Protein AF-A0A920N7Z2-F1 (afdb_monomer_lite)

Secondary structure (DSSP, 8-state):
-EES-TTS-GGG-EEEEEEE-SSTT-HHHHHHHHHHHHHHTS-SHHHHHHHHHEEEEEES-S-HHHHHHHHHHSSPPPPSS-S--S-B-TTS-BTT-GGGTSSTTHHHH-HHHHHHHHHHHHH--SEEEEE--PPTT----S--SEETTEEEEE-S-HHHHHHHHHHHHHTTPPP--HHHHTT-------------------------

Foldseek 3Di:
DKAAPPVADPPQAAEEEEAEPLFLLFLVQLVVLVVVVVVLPDDDPVSNVCRNHYIYHYHSHLQVQQNVCCVVPVAGDAAPDDPDDGRQHPLNDRLPPCVLCDDPCSCPRRVSNVVVVVCCVVPVHPYYDYGGHDRPPDDDQRAEQADPVDPPRHNPCVVVSVVVQVVQVVVVGHHDYCVVCVPPDPPDPDDPDDDDDDDDDDDDDDDD

Structure (mmCIF, N/CA/C/O backbone):
data_AF-A0A920N7Z2-F1
#
_entry.id   AF-A0A920N7Z2-F1
#
loop_
_atom_site.group_PDB
_atom_site.id
_atom_site.type_symbol
_atom_site.label_atom_id
_atom_site.label_alt_id
_atom_site.label_comp_id
_atom_site.label_asym_id
_atom_site.label_entity_id
_atom_site.label_seq_id
_atom_site.pdbx_PDB_ins_code
_atom_site.Cartn_x
_atom_site.Cartn_y
_atom_site.Cartn_z
_atom_site.occupancy
_atom_site.B_iso_or_equiv
_atom_site.auth_seq_id
_atom_site.auth_comp_id
_atom_site.auth_asym_id
_atom_site.auth_atom_id
_atom_site.pdbx_PDB_model_num
ATOM 1 N N . MET A 1 1 ? 2.481 -7.256 5.161 1.00 92.88 1 MET A N 1
ATOM 2 C CA . MET A 1 1 ? 2.323 -7.434 6.626 1.00 92.88 1 MET A CA 1
ATOM 3 C C . MET A 1 1 ? 0.849 -7.287 6.977 1.00 92.88 1 MET A C 1
ATOM 5 O O . MET A 1 1 ? 0.232 -6.381 6.437 1.00 92.88 1 MET A O 1
ATOM 9 N N . LYS A 1 2 ? 0.302 -8.142 7.853 1.00 96.88 2 LYS A N 1
ATOM 10 C CA . LYS A 1 2 ? -1.073 -8.061 8.384 1.00 96.88 2 LYS A CA 1
ATOM 11 C C . LYS A 1 2 ? -1.012 -7.595 9.843 1.00 96.88 2 LYS A C 1
ATOM 13 O O . LYS A 1 2 ? -0.256 -8.174 10.615 1.00 96.88 2 LYS A O 1
ATOM 18 N N . ILE A 1 3 ? -1.771 -6.564 10.214 1.00 97.88 3 ILE A N 1
ATOM 19 C CA . ILE A 1 3 ? -1.924 -6.095 11.600 1.00 97.88 3 ILE A CA 1
ATOM 20 C C . ILE A 1 3 ? -3.401 -6.152 11.981 1.00 97.88 3 ILE A C 1
ATOM 22 O O . ILE A 1 3 ? -4.235 -5.496 11.360 1.00 97.88 3 ILE A O 1
ATOM 26 N N . THR A 1 4 ? -3.715 -6.912 13.025 1.00 98.00 4 THR A N 1
ATOM 27 C CA . THR A 1 4 ? -5.041 -6.989 13.650 1.00 98.00 4 THR A CA 1
ATOM 28 C C . THR A 1 4 ? -4.909 -7.616 15.044 1.00 98.00 4 THR A C 1
ATOM 30 O O . THR A 1 4 ? -3.823 -8.065 15.409 1.00 98.00 4 THR A O 1
ATOM 33 N N . ASP A 1 5 ? -5.976 -7.632 15.842 1.00 97.12 5 ASP A N 1
ATOM 34 C CA . ASP A 1 5 ? -6.030 -8.445 17.061 1.00 97.12 5 ASP A CA 1
ATOM 35 C C . ASP A 1 5 ? -6.398 -9.891 16.705 1.00 97.12 5 ASP A C 1
ATOM 37 O O . ASP A 1 5 ? -7.529 -10.167 16.302 1.00 97.12 5 ASP A O 1
ATOM 41 N N . GLU A 1 6 ? -5.441 -10.809 16.844 1.00 95.44 6 GLU A N 1
ATOM 42 C CA . GLU A 1 6 ? -5.612 -12.233 16.524 1.00 95.44 6 GLU A CA 1
ATOM 43 C C . GLU A 1 6 ? -6.535 -12.972 17.509 1.00 95.44 6 GLU A C 1
ATOM 45 O O . GLU A 1 6 ? -6.998 -14.069 17.209 1.00 95.44 6 GLU A O 1
ATOM 50 N N . ASN A 1 7 ? -6.848 -12.378 18.668 1.00 96.56 7 ASN A N 1
ATOM 51 C CA . ASN A 1 7 ? -7.754 -12.980 19.655 1.00 96.56 7 ASN A CA 1
ATOM 52 C C . ASN A 1 7 ? -9.234 -12.699 19.362 1.00 96.56 7 ASN A C 1
ATOM 54 O O . ASN A 1 7 ? -10.113 -13.194 20.070 1.00 96.56 7 ASN A O 1
ATOM 58 N N . ILE A 1 8 ? -9.520 -11.877 18.352 1.00 96.00 8 ILE A N 1
ATOM 59 C CA . ILE A 1 8 ? -10.872 -11.489 17.953 1.00 96.00 8 ILE A CA 1
ATOM 60 C C . ILE A 1 8 ? -11.117 -12.003 16.540 1.00 96.00 8 ILE A C 1
ATOM 62 O O . ILE A 1 8 ? -10.282 -11.787 15.664 1.00 96.00 8 ILE A O 1
ATOM 66 N N . SER A 1 9 ? -12.273 -12.646 16.323 1.00 96.19 9 SER A N 1
ATOM 67 C CA . SER A 1 9 ? -12.664 -13.170 15.006 1.00 96.19 9 SER A CA 1
ATOM 68 C C . SER A 1 9 ? -12.579 -12.097 13.917 1.00 96.19 9 SER A C 1
ATOM 70 O O . SER A 1 9 ? -12.935 -10.936 14.136 1.00 96.19 9 SER A O 1
ATOM 72 N N . ASP A 1 10 ? -12.146 -12.518 12.732 1.00 96.25 10 ASP A N 1
ATOM 73 C CA . ASP A 1 10 ? -12.037 -11.673 11.548 1.00 96.25 10 ASP A CA 1
ATOM 74 C C . ASP A 1 10 ? -13.407 -11.434 10.864 1.00 96.25 10 ASP A C 1
ATOM 76 O O . ASP A 1 10 ? -13.529 -10.475 10.110 1.00 96.25 10 ASP A O 1
ATOM 80 N N . ASP A 1 11 ? -14.462 -12.205 11.185 1.00 93.62 11 ASP A N 1
ATOM 81 C CA . ASP A 1 11 ? -15.762 -12.214 10.466 1.00 93.62 11 ASP A CA 1
ATOM 82 C C . ASP A 1 11 ? -16.473 -10.851 10.345 1.00 93.62 11 ASP A C 1
ATOM 84 O O . ASP A 1 11 ? -17.305 -10.660 9.463 1.00 93.62 11 ASP A O 1
ATOM 88 N N . ASN A 1 12 ? -16.193 -9.907 11.249 1.00 92.06 12 ASN A N 1
ATOM 89 C CA . ASN A 1 12 ? -16.814 -8.574 11.266 1.00 92.06 12 ASN A CA 1
ATOM 90 C C . ASN A 1 12 ? -15.786 -7.439 11.177 1.00 92.06 12 ASN A C 1
ATOM 92 O O . ASN A 1 12 ? -16.084 -6.303 11.563 1.00 92.06 12 ASN A O 1
ATOM 96 N N . LYS A 1 13 ? -14.560 -7.740 10.738 1.00 97.56 13 LYS A N 1
ATOM 97 C CA . LYS A 1 13 ? -13.524 -6.726 10.563 1.00 97.56 13 LYS A CA 1
ATOM 98 C C . LYS A 1 13 ? -13.551 -6.188 9.141 1.00 97.56 13 LYS A C 1
ATOM 100 O O . LYS A 1 13 ? -13.645 -6.957 8.192 1.00 97.56 13 LYS A O 1
ATOM 105 N N . SER A 1 14 ? -13.403 -4.873 9.003 1.00 97.06 14 SER A N 1
ATOM 106 C CA . SER A 1 14 ? -13.101 -4.282 7.698 1.00 97.06 14 SER A CA 1
ATOM 107 C C . SER A 1 14 ? -11.636 -4.510 7.341 1.00 97.06 14 SER A C 1
ATOM 109 O O . SER A 1 14 ? -10.779 -4.581 8.224 1.00 97.06 14 SER A O 1
ATOM 111 N N . ILE A 1 15 ? -11.324 -4.579 6.056 1.00 97.25 15 ILE A N 1
ATOM 112 C CA . ILE A 1 15 ? -9.977 -4.834 5.553 1.00 97.25 15 ILE A CA 1
ATOM 113 C C . ILE A 1 15 ? -9.494 -3.603 4.793 1.00 97.25 15 ILE A C 1
ATOM 115 O O . ILE A 1 15 ? -10.157 -3.120 3.878 1.00 97.25 15 ILE A O 1
ATOM 119 N N . VAL A 1 16 ? -8.322 -3.088 5.168 1.00 95.75 16 VAL A N 1
ATOM 120 C CA . VAL A 1 16 ? -7.699 -1.944 4.491 1.00 95.75 16 VAL A CA 1
ATOM 121 C C . VAL A 1 16 ? -6.318 -2.333 3.994 1.00 95.75 16 VAL A C 1
ATOM 123 O O . VAL A 1 16 ? -5.500 -2.830 4.768 1.00 95.75 16 VAL A O 1
ATOM 126 N N . LEU A 1 17 ? -6.049 -2.072 2.716 1.00 95.56 17 LEU A N 1
ATOM 127 C CA . LEU A 1 17 ? -4.746 -2.276 2.092 1.00 95.56 17 LEU A CA 1
ATOM 128 C C . LEU A 1 17 ? -4.006 -0.946 1.923 1.00 95.56 17 LEU A C 1
ATOM 130 O O . LEU A 1 17 ? -4.515 -0.013 1.312 1.00 95.56 17 LEU A O 1
ATOM 134 N N . PHE A 1 18 ? -2.781 -0.884 2.434 1.00 95.06 18 PHE A N 1
ATOM 135 C CA . PHE A 1 18 ? -1.841 0.204 2.204 1.00 95.06 18 PHE A CA 1
ATOM 136 C C . PHE A 1 18 ? -0.661 -0.283 1.372 1.00 95.06 18 PHE A C 1
ATOM 138 O O . PHE A 1 18 ? 0.062 -1.198 1.781 1.00 95.06 18 PHE A O 1
ATOM 145 N N . THR A 1 19 ? -0.424 0.375 0.245 1.00 93.88 19 THR A N 1
ATOM 146 C CA . THR A 1 19 ? 0.747 0.162 -0.610 1.00 93.88 19 THR A CA 1
ATOM 147 C C . THR A 1 19 ? 1.580 1.431 -0.695 1.00 93.88 19 THR A C 1
ATOM 149 O O . THR A 1 19 ? 1.099 2.529 -0.424 1.00 93.88 19 THR A O 1
ATOM 152 N N . SER A 1 20 ? 2.856 1.289 -1.039 1.00 91.88 20 SER A N 1
ATOM 153 C CA . SER A 1 20 ? 3.724 2.425 -1.332 1.00 91.88 20 SER A CA 1
ATOM 154 C C . SER A 1 20 ? 4.867 2.015 -2.247 1.00 91.88 20 SER A C 1
ATOM 156 O O . SER A 1 20 ? 5.221 0.837 -2.357 1.00 91.88 20 SER A O 1
ATOM 158 N N . THR A 1 21 ? 5.510 3.026 -2.836 1.00 88.94 21 THR A N 1
ATOM 159 C CA . THR A 1 21 ? 6.767 2.878 -3.575 1.00 88.94 21 THR A CA 1
ATOM 160 C C . THR A 1 21 ? 6.575 1.976 -4.783 1.00 88.94 21 THR A C 1
ATOM 162 O O . THR A 1 21 ? 7.449 1.201 -5.151 1.00 88.94 21 THR A O 1
ATOM 165 N N . HIS A 1 22 ? 5.430 2.106 -5.446 1.00 88.44 22 HIS A N 1
ATOM 166 C CA . HIS A 1 22 ? 5.312 1.645 -6.819 1.00 88.44 22 HIS A CA 1
ATOM 167 C C . HIS A 1 22 ? 6.305 2.403 -7.702 1.00 88.44 22 HIS A C 1
ATOM 169 O O . HIS A 1 22 ? 7.081 1.824 -8.465 1.00 88.44 22 HIS A O 1
ATOM 175 N N . CYS A 1 23 ? 6.360 3.720 -7.505 1.00 86.56 23 CYS A N 1
ATOM 176 C CA . CYS A 1 23 ? 7.447 4.574 -7.937 1.00 86.56 23 CYS A CA 1
ATOM 177 C C . CYS A 1 23 ? 8.652 4.390 -7.003 1.00 86.56 23 CYS A C 1
ATOM 179 O O . CYS A 1 23 ? 8.720 5.015 -5.948 1.00 86.56 23 CYS A O 1
ATOM 181 N N . GLY A 1 24 ? 9.654 3.604 -7.406 1.00 82.88 24 GLY A N 1
ATOM 182 C CA . GLY A 1 24 ? 10.838 3.332 -6.572 1.00 82.88 24 GLY A CA 1
ATOM 183 C C . GLY A 1 24 ? 11.591 4.564 -6.029 1.00 82.88 24 GLY A C 1
ATOM 184 O O . GLY A 1 24 ? 12.312 4.473 -5.045 1.00 82.88 24 GLY A O 1
ATOM 185 N N . GLY A 1 25 ? 11.425 5.742 -6.641 1.00 80.75 25 GLY A N 1
ATOM 186 C CA . GLY A 1 25 ? 12.065 6.988 -6.192 1.00 80.75 25 GLY A CA 1
ATOM 187 C C . GLY A 1 25 ? 11.353 7.711 -5.045 1.00 80.75 25 GLY A C 1
ATOM 188 O O . GLY A 1 25 ? 11.836 8.753 -4.609 1.00 80.75 25 GLY A O 1
ATOM 189 N N . GLU A 1 26 ? 10.213 7.200 -4.587 1.00 83.19 26 GLU A N 1
ATOM 190 C CA . GLU A 1 26 ? 9.342 7.837 -3.597 1.00 83.19 26 GLU A CA 1
ATOM 191 C C . GLU A 1 26 ? 9.536 7.178 -2.223 1.00 83.19 26 GLU A C 1
ATOM 193 O O . GLU A 1 26 ? 8.659 6.515 -1.669 1.00 83.19 26 GLU A O 1
ATOM 198 N N . GLU A 1 27 ? 10.749 7.332 -1.684 1.00 82.75 27 GLU A N 1
ATOM 199 C CA . GLU A 1 27 ? 11.230 6.635 -0.475 1.00 82.75 27 GLU A CA 1
ATOM 200 C C . GLU A 1 27 ? 10.443 7.012 0.797 1.00 82.75 27 GLU A C 1
ATOM 202 O O . GLU A 1 27 ? 10.352 6.235 1.754 1.00 82.75 27 GLU A O 1
ATOM 207 N N . ILE A 1 28 ? 9.873 8.222 0.821 1.00 85.25 28 ILE A N 1
ATOM 208 C CA . ILE A 1 28 ? 9.123 8.731 1.975 1.00 85.25 28 ILE A CA 1
ATOM 209 C C . ILE A 1 28 ? 7.835 7.931 2.170 1.00 85.25 28 ILE A C 1
ATOM 211 O O . ILE A 1 28 ? 7.485 7.665 3.314 1.00 85.25 28 ILE A O 1
ATOM 215 N N . GLY A 1 29 ? 7.177 7.469 1.100 1.00 86.56 29 GLY A N 1
ATOM 216 C CA . GLY A 1 29 ? 5.960 6.664 1.228 1.00 86.56 29 GLY A CA 1
ATOM 217 C C . GLY A 1 29 ? 6.205 5.377 2.027 1.00 86.56 29 GLY A C 1
ATOM 218 O O . GLY A 1 29 ? 5.479 5.086 2.983 1.00 86.56 29 GLY A O 1
ATOM 219 N N . ALA A 1 30 ? 7.299 4.664 1.726 1.00 90.31 30 ALA A N 1
ATOM 220 C CA . ALA A 1 30 ? 7.682 3.453 2.452 1.00 90.31 30 ALA A CA 1
ATOM 221 C C . ALA A 1 30 ? 7.936 3.757 3.931 1.00 90.31 30 ALA A C 1
ATOM 223 O O . ALA A 1 30 ? 7.462 3.048 4.821 1.00 90.31 30 ALA A O 1
ATOM 224 N N . THR A 1 31 ? 8.648 4.851 4.199 1.00 91.19 31 THR A N 1
ATOM 225 C CA . THR A 1 31 ? 8.955 5.300 5.560 1.00 91.19 31 THR A CA 1
ATOM 226 C C . THR A 1 31 ? 7.679 5.659 6.327 1.00 91.19 31 THR A C 1
ATOM 228 O O . THR A 1 31 ? 7.516 5.238 7.472 1.00 91.19 31 THR A O 1
ATOM 231 N N . SER A 1 32 ? 6.731 6.351 5.693 1.00 89.94 32 SER A N 1
ATOM 232 C CA . SER A 1 32 ? 5.422 6.676 6.267 1.00 89.94 32 SER A CA 1
ATOM 233 C C . SER A 1 32 ? 4.631 5.422 6.641 1.00 89.94 32 SER A C 1
ATOM 235 O O . SER A 1 32 ? 4.085 5.355 7.743 1.00 89.94 32 SER A O 1
ATOM 237 N N . LEU A 1 33 ? 4.626 4.387 5.794 1.00 94.00 33 LEU A N 1
ATOM 238 C CA . LEU A 1 33 ? 3.954 3.122 6.111 1.00 94.00 33 LEU A CA 1
ATOM 239 C C . LEU A 1 33 ? 4.638 2.341 7.241 1.00 94.00 33 LEU A C 1
ATOM 241 O O . LEU A 1 33 ? 3.962 1.701 8.051 1.00 94.00 33 LEU A O 1
ATOM 245 N N . LEU A 1 34 ? 5.962 2.433 7.370 1.00 95.25 34 LEU A N 1
ATOM 246 C CA . LEU A 1 34 ? 6.681 1.890 8.528 1.00 95.25 34 LEU A CA 1
ATOM 247 C C . LEU A 1 34 ? 6.373 2.676 9.817 1.00 95.25 34 LEU A C 1
ATOM 249 O O . LEU A 1 34 ? 6.248 2.083 10.891 1.00 95.25 34 LEU A O 1
ATOM 253 N N . HIS A 1 35 ? 6.181 3.994 9.734 1.00 94.50 35 HIS A N 1
ATOM 254 C CA . HIS A 1 35 ? 5.708 4.791 10.869 1.00 94.50 35 HIS A CA 1
ATOM 255 C C . HIS A 1 35 ? 4.271 4.439 11.267 1.00 94.50 35 HIS A C 1
ATOM 257 O O . HIS A 1 35 ? 4.005 4.264 12.459 1.00 94.50 35 HIS A O 1
ATOM 263 N N . LEU A 1 36 ? 3.371 4.266 10.294 1.00 94.56 36 LEU A N 1
ATOM 264 C CA . LEU A 1 36 ? 2.008 3.788 10.529 1.00 94.56 36 LEU A CA 1
ATOM 265 C C . LEU A 1 36 ? 2.023 2.419 11.216 1.00 94.56 36 LEU A C 1
ATOM 267 O O . LEU A 1 36 ? 1.351 2.231 12.225 1.00 94.56 36 LEU A O 1
ATOM 271 N N . THR A 1 37 ? 2.850 1.496 10.721 1.00 97.19 37 THR A N 1
ATOM 272 C CA . THR A 1 37 ? 3.077 0.176 11.327 1.00 97.19 37 THR A CA 1
ATOM 273 C C . THR A 1 37 ? 3.441 0.302 12.803 1.00 97.19 37 THR A C 1
ATOM 275 O O . THR A 1 37 ? 2.800 -0.300 13.661 1.00 97.19 37 THR A O 1
ATOM 278 N N . LYS A 1 38 ? 4.443 1.132 13.120 1.00 97.06 38 LYS A N 1
ATOM 279 C CA . LYS A 1 38 ? 4.885 1.355 14.500 1.00 97.06 38 LYS A CA 1
ATOM 280 C C . LYS A 1 38 ? 3.767 1.922 15.378 1.00 97.06 38 LYS A C 1
ATOM 282 O O . LYS A 1 38 ? 3.625 1.493 16.519 1.00 97.06 38 LYS A O 1
ATOM 287 N N . TRP A 1 39 ? 2.987 2.873 14.865 1.00 96.81 39 TRP A N 1
ATOM 288 C CA . TRP A 1 39 ? 1.863 3.460 15.595 1.00 96.81 39 TRP A CA 1
ATOM 289 C C . TRP A 1 39 ? 0.753 2.436 15.856 1.00 96.81 39 TRP A C 1
ATOM 291 O O . TRP A 1 39 ? 0.294 2.311 16.988 1.00 96.81 39 TRP A O 1
ATOM 301 N N . LEU A 1 40 ? 0.388 1.641 14.845 1.00 97.31 40 LEU A N 1
ATOM 302 C CA . LEU A 1 40 ? -0.618 0.584 14.958 1.00 97.31 40 LEU A CA 1
ATOM 303 C C . LEU A 1 40 ? -0.220 -0.520 15.940 1.00 97.31 40 LEU A C 1
ATOM 305 O O . LEU A 1 40 ? -1.104 -1.139 16.521 1.00 97.31 40 LEU A O 1
ATOM 309 N N . LEU A 1 41 ? 1.075 -0.766 16.145 1.00 96.31 41 LEU A N 1
ATOM 310 C CA . LEU A 1 41 ? 1.588 -1.705 17.151 1.00 96.31 41 LEU A CA 1
ATOM 311 C C . LEU A 1 41 ? 1.711 -1.091 18.555 1.00 96.31 41 LEU A C 1
ATOM 313 O O . LEU A 1 41 ? 2.012 -1.802 19.510 1.00 96.31 41 LEU A O 1
ATOM 317 N N . GLY A 1 42 ? 1.492 0.217 18.688 1.00 95.81 42 GLY A N 1
ATOM 318 C CA . GLY A 1 42 ? 1.579 0.924 19.956 1.00 95.81 42 GLY A CA 1
ATOM 319 C C . GLY A 1 42 ? 0.417 0.645 20.912 1.00 95.81 42 GLY A C 1
ATOM 320 O O . GLY A 1 42 ? -0.502 -0.146 20.656 1.00 95.81 42 GLY A O 1
ATOM 321 N N . GLU A 1 43 ? 0.459 1.362 22.030 1.00 94.69 43 GLU A N 1
ATOM 322 C CA . GLU A 1 43 ? -0.562 1.350 23.074 1.00 94.69 43 GLU A CA 1
ATOM 323 C C . GLU A 1 43 ? -1.551 2.514 22.908 1.00 94.69 43 GLU A C 1
ATOM 325 O O . GLU A 1 43 ? -1.249 3.534 22.287 1.00 94.69 43 GLU A O 1
ATOM 330 N N . GLY A 1 44 ? -2.744 2.364 23.485 1.00 96.00 44 GLY A N 1
ATOM 331 C CA . GLY A 1 44 ? -3.798 3.379 23.478 1.00 96.00 44 GLY A CA 1
ATOM 332 C C . GLY A 1 44 ? -5.140 2.834 22.998 1.00 96.00 44 GLY A C 1
ATOM 333 O O . GLY A 1 44 ? -5.206 1.937 22.157 1.00 96.00 44 GLY A O 1
ATOM 334 N N . GLU A 1 45 ? -6.231 3.392 23.525 1.00 95.38 45 GLU A N 1
ATOM 335 C CA . GLU A 1 45 ? -7.585 2.913 23.213 1.00 95.38 45 GLU A CA 1
ATOM 336 C C . GLU A 1 45 ? -7.921 3.029 21.721 1.00 95.38 45 GLU A C 1
ATOM 338 O O . GLU A 1 45 ? -8.555 2.136 21.165 1.00 95.38 45 GLU A O 1
ATOM 343 N N . GLY A 1 46 ? -7.444 4.083 21.049 1.00 94.88 46 GLY A N 1
ATOM 344 C CA . GLY A 1 46 ? -7.669 4.287 19.616 1.00 94.88 46 GLY A CA 1
ATOM 345 C C . GLY A 1 46 ? -7.048 3.188 18.750 1.00 94.88 46 GLY A C 1
ATOM 346 O O . GLY A 1 46 ? -7.746 2.563 17.955 1.00 94.88 46 GLY A O 1
ATOM 347 N N . VAL A 1 47 ? -5.754 2.906 18.935 1.00 96.62 47 VAL A N 1
ATOM 348 C CA . VAL A 1 47 ? -5.046 1.862 18.169 1.00 96.62 47 VAL A CA 1
ATOM 349 C C . VAL A 1 47 ? -5.527 0.461 18.533 1.00 96.62 47 VAL A C 1
ATOM 351 O O . VAL A 1 47 ? -5.660 -0.379 17.647 1.00 96.62 47 VAL A O 1
ATOM 354 N N . LYS A 1 48 ? -5.884 0.222 19.804 1.00 97.06 48 LYS A N 1
ATOM 355 C CA . LYS A 1 48 ? -6.527 -1.027 20.223 1.00 97.06 48 LYS A CA 1
ATOM 356 C C . LYS A 1 48 ? -7.838 -1.230 19.464 1.00 97.06 48 LYS A C 1
ATOM 358 O O . LYS A 1 48 ? -7.981 -2.229 18.771 1.00 97.06 48 LYS A O 1
ATOM 363 N N . ARG A 1 49 ? -8.741 -0.247 19.502 1.00 97.12 49 ARG A N 1
ATOM 364 C CA . ARG A 1 49 ? -10.037 -0.310 18.810 1.00 97.12 49 ARG A CA 1
ATOM 365 C C . ARG A 1 49 ? -9.892 -0.521 17.301 1.00 97.12 49 ARG A C 1
ATOM 367 O O . ARG A 1 49 ? -10.729 -1.200 16.713 1.00 97.12 49 ARG A O 1
ATOM 374 N N . ILE A 1 50 ? -8.856 0.048 16.678 1.00 97.19 50 ILE A N 1
ATOM 375 C CA . ILE A 1 50 ? -8.526 -0.217 15.270 1.00 97.19 50 ILE A CA 1
ATOM 376 C C . ILE A 1 50 ? -8.191 -1.697 15.079 1.00 97.19 50 ILE A C 1
ATOM 378 O O . ILE A 1 50 ? -8.833 -2.344 14.261 1.00 97.19 50 ILE A O 1
ATOM 382 N N . ARG A 1 51 ? -7.256 -2.261 15.854 1.00 97.56 51 ARG A N 1
ATOM 383 C CA . ARG A 1 51 ? -6.861 -3.676 15.723 1.00 97.56 51 ARG A CA 1
ATOM 384 C C . ARG A 1 51 ? -8.014 -4.651 15.987 1.00 97.56 51 ARG A C 1
ATOM 386 O O . ARG A 1 51 ? -8.073 -5.694 15.347 1.00 97.56 51 ARG A O 1
ATOM 393 N N . GLU A 1 52 ? -8.943 -4.305 16.878 1.00 97.44 52 GLU A N 1
ATOM 394 C CA . GLU A 1 52 ? -10.129 -5.125 17.170 1.00 97.44 52 GLU A CA 1
ATOM 395 C C . GLU A 1 52 ? -11.158 -5.139 16.021 1.00 97.44 52 GLU A C 1
ATOM 397 O O . GLU A 1 52 ? -11.974 -6.055 15.946 1.00 97.44 52 GLU A O 1
ATOM 402 N N . ARG A 1 53 ? -11.156 -4.127 15.139 1.00 97.94 53 ARG A N 1
ATOM 403 C CA . ARG A 1 53 ? -12.207 -3.908 14.121 1.00 97.94 53 ARG A CA 1
ATOM 404 C C . ARG A 1 53 ? -11.714 -3.899 12.680 1.00 97.94 53 ARG A C 1
ATOM 406 O O . ARG A 1 53 ? -12.534 -3.920 11.769 1.00 97.94 53 ARG A O 1
ATOM 413 N N . ILE A 1 54 ? -10.409 -3.792 12.472 1.00 97.94 54 ILE A N 1
ATOM 414 C CA . ILE A 1 54 ? -9.808 -3.602 11.158 1.00 97.94 54 ILE A CA 1
ATOM 415 C C . ILE A 1 54 ? -8.636 -4.569 11.007 1.00 97.94 54 ILE A C 1
ATOM 417 O O . ILE A 1 54 ? -7.807 -4.726 11.910 1.00 97.94 54 ILE A O 1
ATOM 421 N N . ILE A 1 55 ? -8.561 -5.205 9.843 1.00 98.38 55 ILE A N 1
ATOM 422 C CA . ILE A 1 55 ? -7.372 -5.891 9.359 1.00 98.38 55 ILE A CA 1
ATOM 423 C C . ILE A 1 55 ? -6.612 -4.904 8.481 1.00 98.38 55 ILE A C 1
ATOM 425 O O . ILE A 1 55 ? -7.075 -4.519 7.409 1.00 98.38 55 ILE A O 1
ATOM 429 N N . VAL A 1 56 ? -5.441 -4.475 8.945 1.00 98.12 56 VAL A N 1
ATOM 430 C CA . VAL A 1 56 ? -4.593 -3.535 8.211 1.00 98.12 56 VAL A CA 1
ATOM 431 C C . VAL A 1 56 ? -3.505 -4.317 7.483 1.00 98.12 56 VAL A C 1
ATOM 433 O O . VAL A 1 56 ? -2.611 -4.893 8.107 1.00 98.12 56 VAL A O 1
ATOM 436 N N . LEU A 1 57 ? -3.581 -4.342 6.158 1.00 98.44 57 LEU A N 1
ATOM 437 C CA . LEU A 1 57 ? -2.576 -4.920 5.276 1.00 98.44 57 LEU A CA 1
ATOM 438 C C . LEU A 1 57 ? -1.623 -3.812 4.828 1.00 98.44 57 LEU A C 1
ATOM 440 O O . LEU A 1 57 ? -2.057 -2.765 4.364 1.00 98.44 57 LEU A O 1
ATOM 444 N N . ILE A 1 58 ? -0.319 -4.026 4.980 1.00 97.81 58 ILE A N 1
ATOM 445 C CA . ILE A 1 58 ? 0.712 -3.037 4.644 1.00 97.81 58 ILE A CA 1
ATOM 446 C C . ILE A 1 58 ? 1.783 -3.682 3.762 1.00 97.81 58 ILE A C 1
ATOM 448 O O . ILE A 1 58 ? 2.430 -4.657 4.166 1.00 97.81 58 ILE A O 1
ATOM 452 N N . MET A 1 59 ? 1.997 -3.099 2.583 1.00 96.94 59 MET A N 1
ATOM 453 C CA . MET A 1 59 ? 3.070 -3.410 1.637 1.00 96.94 59 MET A CA 1
ATOM 454 C C . MET A 1 59 ? 3.924 -2.143 1.428 1.00 96.94 59 MET A C 1
ATOM 456 O O . MET A 1 59 ? 3.637 -1.341 0.541 1.00 96.94 59 MET A O 1
ATOM 460 N N . PRO A 1 60 ? 4.954 -1.911 2.268 1.00 94.31 60 PRO A N 1
ATOM 461 C CA . PRO A 1 60 ? 5.648 -0.622 2.322 1.00 94.31 60 PRO A CA 1
ATOM 462 C C . PRO A 1 60 ? 6.523 -0.339 1.098 1.00 94.31 60 PRO A C 1
ATOM 464 O O . PRO A 1 60 ? 6.757 0.820 0.777 1.00 94.31 60 PRO A O 1
ATOM 467 N N . CYS A 1 61 ? 7.013 -1.375 0.421 1.00 93.38 61 CYS A N 1
ATOM 468 C CA . CYS A 1 61 ? 7.743 -1.230 -0.826 1.00 93.38 61 CYS A CA 1
ATOM 469 C C . CYS A 1 61 ? 7.331 -2.335 -1.789 1.00 93.38 61 CYS A C 1
ATOM 471 O O . CYS A 1 61 ? 7.702 -3.493 -1.597 1.00 93.38 61 CYS A O 1
ATOM 473 N N . VAL A 1 62 ? 6.545 -1.969 -2.800 1.00 93.88 62 VAL A N 1
ATOM 474 C CA . VAL A 1 62 ? 6.063 -2.918 -3.812 1.00 93.88 62 VAL A CA 1
ATOM 475 C C . VAL A 1 62 ? 6.971 -3.000 -5.039 1.00 93.88 62 VAL A C 1
ATOM 477 O O . VAL A 1 62 ? 6.907 -3.986 -5.755 1.00 93.88 62 VAL A O 1
ATOM 480 N N . ASN A 1 63 ? 7.855 -2.018 -5.257 1.00 93.19 63 ASN A N 1
ATOM 481 C CA . ASN A 1 63 ? 8.872 -2.036 -6.314 1.00 93.19 63 ASN A CA 1
ATOM 482 C C . ASN A 1 63 ? 10.295 -1.946 -5.720 1.00 93.19 63 ASN A C 1
ATOM 484 O O . ASN A 1 63 ? 10.944 -0.894 -5.814 1.00 93.19 63 ASN A O 1
ATOM 488 N N . PRO A 1 64 ? 10.786 -3.016 -5.065 1.00 92.25 64 PRO A N 1
ATOM 489 C CA . PRO A 1 64 ? 12.088 -3.005 -4.401 1.00 92.25 64 PRO A CA 1
ATOM 490 C C . PRO A 1 64 ? 13.250 -2.800 -5.381 1.00 92.25 64 PRO A C 1
ATOM 492 O O . PRO A 1 64 ? 14.189 -2.069 -5.064 1.00 92.25 64 PRO A O 1
ATOM 495 N N . ASP A 1 65 ? 13.168 -3.353 -6.593 1.00 91.31 65 ASP A N 1
ATOM 496 C CA . ASP A 1 65 ? 14.209 -3.189 -7.611 1.00 91.31 65 ASP A CA 1
ATOM 497 C C . ASP A 1 65 ? 14.267 -1.752 -8.132 1.00 91.31 65 ASP A C 1
ATOM 499 O O . ASP A 1 65 ? 15.348 -1.170 -8.269 1.00 91.31 65 ASP A O 1
ATOM 503 N N . GLY A 1 66 ? 13.107 -1.145 -8.399 1.00 89.12 66 GLY A N 1
ATOM 504 C CA . GLY A 1 66 ? 13.015 0.261 -8.775 1.00 89.12 66 GLY A CA 1
ATOM 505 C C . GLY A 1 66 ? 13.527 1.187 -7.669 1.00 89.12 66 GLY A C 1
ATOM 506 O O . GLY A 1 66 ? 14.141 2.218 -7.969 1.00 89.12 66 GLY A O 1
ATOM 507 N N . TRP A 1 67 ? 13.307 0.825 -6.401 1.00 89.12 67 TRP A N 1
ATOM 508 C CA . TRP A 1 67 ? 13.855 1.545 -5.252 1.00 89.12 67 TRP A CA 1
ATOM 509 C C . TRP A 1 67 ? 15.380 1.451 -5.197 1.00 89.12 67 TRP A C 1
ATOM 511 O O . TRP A 1 67 ? 16.067 2.478 -5.159 1.00 89.12 67 TRP A O 1
ATOM 521 N N . ASP A 1 68 ? 15.930 0.243 -5.278 1.00 90.25 68 ASP A N 1
ATOM 522 C CA . ASP A 1 68 ? 17.374 0.026 -5.249 1.00 90.25 68 ASP A CA 1
ATOM 523 C C . ASP A 1 68 ? 18.089 0.714 -6.429 1.00 90.25 68 ASP A C 1
ATOM 525 O O . ASP A 1 68 ? 19.112 1.384 -6.246 1.00 90.25 68 ASP A O 1
ATOM 529 N N . ALA A 1 69 ? 17.513 0.664 -7.635 1.00 87.12 69 ALA A N 1
ATOM 530 C CA . ALA A 1 69 ? 18.041 1.367 -8.805 1.00 87.12 69 ALA A CA 1
ATOM 531 C C . ALA A 1 69 ? 18.128 2.885 -8.587 1.00 87.12 69 ALA A C 1
ATOM 533 O O . ALA A 1 69 ? 19.156 3.505 -8.897 1.00 87.12 69 ALA A O 1
ATOM 534 N N . ARG A 1 70 ? 17.082 3.484 -8.001 1.00 84.50 70 ARG A N 1
ATOM 535 C CA . ARG A 1 70 ? 17.045 4.912 -7.660 1.00 84.50 70 ARG A CA 1
ATOM 536 C C . ARG A 1 70 ? 18.076 5.272 -6.604 1.00 84.50 70 ARG A C 1
ATOM 538 O O . ARG A 1 70 ? 18.762 6.280 -6.763 1.00 84.50 70 ARG A O 1
ATOM 545 N N . ARG A 1 71 ? 18.243 4.435 -5.582 1.00 83.81 71 ARG A N 1
ATOM 546 C CA . ARG A 1 71 ? 19.239 4.638 -4.526 1.00 83.81 71 ARG A CA 1
ATOM 547 C C . ARG A 1 71 ? 20.674 4.550 -5.056 1.00 83.81 71 ARG A C 1
ATOM 549 O O . ARG A 1 71 ? 21.511 5.357 -4.660 1.00 83.81 71 ARG A O 1
ATOM 556 N N . ARG A 1 72 ? 20.966 3.600 -5.953 1.00 86.50 72 ARG A N 1
ATOM 557 C CA . ARG A 1 72 ? 22.316 3.398 -6.515 1.00 86.50 72 ARG A CA 1
ATOM 558 C C . ARG A 1 72 ? 22.696 4.417 -7.584 1.00 86.50 72 ARG A C 1
ATOM 560 O O . ARG A 1 72 ? 23.845 4.842 -7.629 1.00 86.50 72 ARG A O 1
ATOM 567 N N . SER A 1 73 ? 21.763 4.773 -8.466 1.00 83.69 73 SER A N 1
ATOM 568 C CA . SER A 1 73 ? 22.067 5.544 -9.684 1.00 83.69 73 SER A CA 1
ATOM 569 C C . SER A 1 73 ? 21.427 6.934 -9.737 1.00 83.69 73 SER A C 1
ATOM 571 O O . SER A 1 73 ? 21.729 7.719 -10.636 1.00 83.69 73 SER A O 1
ATOM 573 N N . GLY A 1 74 ? 20.497 7.241 -8.827 1.00 79.94 74 GLY A N 1
ATOM 574 C CA . GLY A 1 74 ? 19.632 8.423 -8.899 1.00 79.94 74 GLY A CA 1
ATOM 575 C C . GLY A 1 74 ? 18.558 8.347 -9.994 1.00 79.94 74 GLY A C 1
ATOM 576 O O . GLY A 1 74 ? 17.694 9.223 -10.085 1.00 79.94 74 GLY A O 1
ATOM 577 N N . ARG A 1 75 ? 18.570 7.302 -10.828 1.00 77.50 75 ARG A N 1
ATOM 578 C CA . ARG A 1 75 ? 17.711 7.149 -12.007 1.00 77.50 75 ARG A CA 1
ATOM 579 C C . ARG A 1 75 ? 16.813 5.916 -11.870 1.00 77.50 75 ARG A C 1
ATOM 581 O O . ARG A 1 75 ? 17.196 4.962 -11.197 1.00 77.50 75 ARG A O 1
ATOM 588 N N . PRO A 1 76 ? 15.600 5.938 -12.448 1.00 77.19 76 PRO A N 1
ATOM 589 C CA . PRO A 1 76 ? 14.795 4.730 -12.547 1.00 77.19 76 PRO A CA 1
ATOM 590 C C . PRO A 1 76 ? 15.370 3.826 -13.647 1.00 77.19 76 PRO A C 1
ATOM 592 O O . PRO A 1 76 ? 16.181 4.278 -14.462 1.00 77.19 76 PRO A O 1
ATOM 595 N N . TYR A 1 77 ? 14.902 2.580 -13.721 1.00 80.31 77 TYR A N 1
ATOM 596 C CA . TYR A 1 77 ? 15.102 1.771 -14.923 1.00 80.31 77 TYR A CA 1
ATOM 597 C C . TYR A 1 77 ? 14.515 2.472 -16.156 1.00 80.31 77 TYR A C 1
ATOM 599 O O . TYR A 1 77 ? 13.561 3.253 -16.063 1.00 80.31 77 TYR A O 1
ATOM 607 N N . HIS A 1 78 ? 15.116 2.220 -17.318 1.00 76.62 78 HIS A N 1
ATOM 608 C CA . HIS A 1 78 ? 14.619 2.748 -18.582 1.00 76.62 78 HIS A CA 1
ATOM 609 C C . HIS A 1 78 ? 13.342 2.016 -18.989 1.00 76.62 78 HIS A C 1
ATOM 611 O O . HIS A 1 78 ? 13.308 0.789 -18.990 1.00 76.62 78 HIS A O 1
ATOM 617 N N . SER A 1 79 ? 12.307 2.769 -19.371 1.00 75.31 79 SER A N 1
ATOM 618 C CA . SER A 1 79 ? 11.111 2.160 -19.945 1.00 75.31 79 SER A CA 1
ATOM 619 C C . SER A 1 79 ? 11.454 1.509 -21.283 1.00 75.31 79 SER A C 1
ATOM 621 O O . SER A 1 79 ? 12.046 2.144 -22.156 1.00 75.31 79 SER A O 1
ATOM 623 N N . VAL A 1 80 ? 11.050 0.253 -21.456 1.00 67.19 80 VAL A N 1
ATOM 624 C CA . VAL A 1 80 ? 11.210 -0.481 -22.722 1.00 67.19 80 VAL A CA 1
ATOM 625 C C . VAL A 1 80 ? 10.011 -0.304 -23.657 1.00 67.19 80 VAL A C 1
ATOM 627 O O . VAL A 1 80 ? 10.107 -0.598 -24.846 1.00 67.19 80 VAL A O 1
ATOM 630 N N . ARG A 1 81 ? 8.861 0.155 -23.139 1.00 65.25 81 ARG A N 1
ATOM 631 C CA . ARG A 1 81 ? 7.570 0.148 -23.855 1.00 65.25 81 ARG A CA 1
ATOM 632 C C . ARG A 1 81 ? 6.728 1.428 -23.667 1.00 65.25 81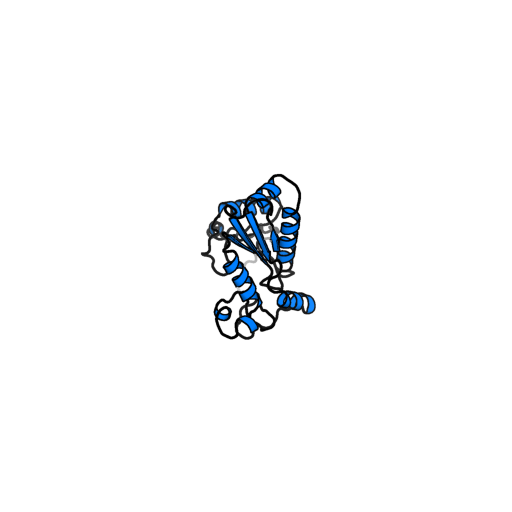 ARG A C 1
ATOM 634 O O . ARG A 1 81 ? 5.559 1.433 -24.049 1.00 65.25 81 ARG A O 1
ATOM 641 N N . GLY A 1 82 ? 7.279 2.518 -23.116 1.00 57.53 82 GLY A N 1
ATOM 642 C CA . GLY A 1 82 ? 6.544 3.772 -22.892 1.00 57.53 82 GLY A CA 1
ATOM 643 C C . GLY A 1 82 ? 7.414 5.029 -22.746 1.00 57.53 82 GLY A C 1
ATOM 644 O O . GLY A 1 82 ? 8.619 4.956 -22.538 1.00 57.53 82 GLY A O 1
ATOM 645 N N . LYS A 1 83 ? 6.781 6.206 -22.878 1.00 53.97 83 LYS A N 1
ATOM 646 C CA . LYS A 1 83 ? 7.389 7.534 -22.626 1.00 53.97 83 LYS A CA 1
ATOM 647 C C . LYS A 1 83 ? 7.011 8.126 -21.266 1.00 53.97 83 LYS A C 1
ATOM 649 O O . LYS A 1 83 ? 7.459 9.221 -20.935 1.00 53.97 83 LYS A O 1
ATOM 654 N N . THR A 1 84 ? 6.133 7.461 -20.517 1.00 53.94 84 THR A N 1
ATOM 655 C CA . THR A 1 84 ? 5.780 7.912 -19.173 1.00 53.94 84 THR A CA 1
ATOM 656 C C . THR A 1 84 ? 6.988 7.721 -18.258 1.00 53.94 84 THR A C 1
ATOM 658 O O . THR A 1 84 ? 7.911 6.966 -18.557 1.00 53.94 84 THR A O 1
ATOM 661 N N . ASN A 1 85 ? 7.040 8.468 -17.166 1.00 59.62 85 ASN A N 1
ATOM 662 C CA . ASN A 1 85 ? 8.141 8.417 -16.220 1.00 59.62 85 ASN A CA 1
ATOM 663 C C . ASN A 1 85 ? 7.535 8.169 -14.859 1.00 59.62 85 ASN A C 1
ATOM 665 O O . ASN A 1 85 ? 7.165 9.148 -14.230 1.00 59.62 85 ASN A O 1
ATOM 669 N N . THR A 1 86 ? 7.446 6.903 -14.446 1.00 67.31 86 THR A N 1
ATOM 670 C CA . THR A 1 86 ? 7.533 6.433 -13.054 1.00 67.31 86 THR A CA 1
ATOM 671 C C . THR A 1 86 ? 7.080 4.968 -12.957 1.00 67.31 86 THR A C 1
ATOM 673 O O . THR A 1 86 ? 6.475 4.436 -13.881 1.00 67.31 86 THR A O 1
ATOM 676 N N . ALA A 1 87 ? 7.438 4.310 -11.850 1.00 79.25 87 ALA A N 1
ATOM 677 C CA . ALA A 1 87 ? 7.069 2.933 -11.493 1.00 79.25 87 ALA A CA 1
ATOM 678 C C . ALA A 1 87 ? 7.630 1.779 -12.352 1.00 79.25 87 ALA A C 1
ATOM 680 O O . ALA A 1 87 ? 7.026 0.715 -12.442 1.00 79.25 87 ALA A O 1
ATOM 681 N N . TRP A 1 88 ? 8.822 1.962 -12.931 1.00 86.75 88 TRP A N 1
ATOM 682 C CA . TRP A 1 88 ? 9.518 0.919 -13.696 1.00 86.75 88 TRP A CA 1
ATOM 683 C C . TRP A 1 88 ? 10.165 -0.137 -12.789 1.00 86.75 88 TRP A C 1
ATOM 685 O O . TRP A 1 88 ? 10.953 0.230 -11.910 1.00 86.75 88 TRP A O 1
ATOM 695 N N . ASN A 1 89 ? 9.871 -1.419 -13.016 1.00 87.88 89 ASN A N 1
ATOM 696 C CA . ASN A 1 89 ? 10.651 -2.534 -12.464 1.00 87.88 89 ASN A CA 1
ATOM 697 C C . ASN A 1 89 ? 11.907 -2.812 -13.318 1.00 87.88 89 ASN A C 1
ATOM 699 O O . ASN A 1 89 ? 12.220 -2.057 -14.248 1.00 87.88 89 ASN A O 1
ATOM 703 N N . VAL A 1 90 ? 12.635 -3.893 -13.018 1.00 88.81 90 VAL A N 1
ATOM 704 C CA . VAL A 1 90 ? 13.880 -4.262 -13.719 1.00 88.81 90 VAL A CA 1
ATOM 705 C C . VAL A 1 90 ? 13.695 -4.493 -15.226 1.00 88.81 90 VAL A C 1
ATOM 707 O O . VAL A 1 90 ? 14.615 -4.243 -16.006 1.00 88.81 90 VAL A O 1
ATOM 710 N N . PHE A 1 91 ? 12.495 -4.884 -15.659 1.00 87.19 91 PHE A N 1
ATOM 711 C CA . PHE A 1 91 ? 12.155 -5.090 -17.068 1.00 87.19 91 PHE A CA 1
ATOM 712 C C . PHE A 1 91 ? 11.747 -3.803 -17.789 1.00 87.19 91 PHE A C 1
ATOM 714 O O . PHE A 1 91 ? 11.433 -3.843 -18.975 1.00 87.19 91 PHE A O 1
ATOM 721 N N . GLY A 1 92 ? 11.738 -2.652 -17.107 1.00 84.31 92 GLY A N 1
ATOM 722 C CA . GLY A 1 92 ? 11.285 -1.391 -17.693 1.00 84.31 92 GLY A CA 1
ATOM 723 C C . GLY A 1 92 ? 9.770 -1.342 -17.911 1.00 84.31 92 GLY A C 1
ATOM 724 O O . GLY A 1 92 ? 9.301 -0.612 -18.791 1.00 84.31 92 GLY A O 1
ATOM 725 N N . ILE A 1 93 ? 9.015 -2.124 -17.132 1.00 83.75 93 ILE A N 1
ATOM 726 C CA . ILE A 1 93 ? 7.552 -2.213 -17.153 1.00 83.75 93 ILE A CA 1
ATOM 727 C C . ILE A 1 93 ? 6.961 -1.425 -15.988 1.00 83.75 93 ILE A C 1
ATOM 729 O O . ILE A 1 93 ? 7.519 -1.412 -14.894 1.00 83.75 93 ILE A O 1
ATOM 733 N N . ASN A 1 94 ? 5.858 -0.719 -16.253 1.00 84.62 94 ASN A N 1
ATOM 734 C CA . ASN A 1 94 ? 5.127 -0.003 -15.220 1.00 84.62 94 ASN A CA 1
ATOM 735 C C . ASN A 1 94 ? 4.286 -1.029 -14.476 1.00 84.62 94 ASN A C 1
ATOM 737 O O . ASN A 1 94 ? 3.380 -1.613 -15.072 1.00 84.62 94 ASN A O 1
ATOM 741 N N . ILE A 1 95 ? 4.569 -1.221 -13.194 1.00 86.88 95 ILE A N 1
ATOM 742 C CA . ILE A 1 95 ? 3.900 -2.254 -12.406 1.00 86.88 95 ILE A CA 1
ATOM 743 C C . ILE A 1 95 ? 2.393 -1.985 -12.212 1.00 86.88 95 ILE A C 1
ATOM 745 O O . ILE A 1 95 ? 1.642 -2.926 -11.969 1.00 86.88 95 ILE A O 1
ATOM 749 N N . TYR A 1 96 ? 1.930 -0.739 -12.410 1.00 79.50 96 TYR A N 1
ATOM 750 C CA . TYR A 1 96 ? 0.505 -0.367 -12.422 1.00 79.50 96 TYR A CA 1
ATOM 751 C C . TYR A 1 96 ? -0.246 -0.789 -13.680 1.00 79.50 96 TYR A C 1
ATOM 753 O O . TYR A 1 96 ? -1.476 -0.806 -13.696 1.00 79.50 96 TYR A O 1
ATOM 761 N N . ASP A 1 97 ? 0.470 -1.002 -14.779 1.00 79.19 97 ASP A N 1
ATOM 762 C CA . ASP A 1 97 ? -0.168 -1.101 -16.079 1.00 79.19 97 ASP A CA 1
ATOM 763 C C . ASP A 1 97 ? -0.772 -2.497 -16.244 1.00 79.19 97 ASP A C 1
ATOM 765 O O . ASP A 1 97 ? -0.079 -3.486 -16.497 1.00 79.19 97 ASP A O 1
ATOM 769 N N . SER A 1 98 ? -2.097 -2.550 -16.087 1.00 76.44 98 SER A N 1
ATOM 770 C CA . SER A 1 98 ? -2.891 -3.777 -16.092 1.00 76.44 98 SER A CA 1
ATOM 771 C C . SER A 1 98 ? -2.757 -4.584 -17.380 1.00 76.44 98 SER A C 1
ATOM 773 O O . SER A 1 98 ? -2.995 -5.791 -17.377 1.00 76.44 98 SER A O 1
ATOM 775 N N . LYS A 1 99 ? -2.277 -3.979 -18.477 1.00 76.69 99 LYS A N 1
ATOM 776 C CA . LYS A 1 99 ? -1.956 -4.721 -19.705 1.00 76.69 99 LYS A CA 1
ATOM 777 C C . LYS A 1 99 ? -0.831 -5.744 -19.512 1.00 76.69 99 LYS A C 1
ATOM 779 O O . LYS A 1 99 ? -0.698 -6.647 -20.331 1.00 76.69 99 LYS A O 1
ATOM 784 N N . PHE A 1 100 ? -0.022 -5.593 -18.463 1.00 75.56 100 PHE A N 1
ATOM 785 C CA . PHE A 1 100 ? 1.038 -6.526 -18.083 1.00 75.56 100 PHE A CA 1
ATOM 786 C C . PHE A 1 100 ? 0.646 -7.422 -16.906 1.00 75.56 100 PHE A C 1
ATOM 788 O O . PHE A 1 100 ? 1.486 -8.156 -16.397 1.00 75.56 100 PHE A O 1
ATOM 795 N N . TRP A 1 101 ? -0.602 -7.350 -16.441 1.00 77.00 101 TRP A N 1
ATOM 796 C CA . TRP A 1 101 ? -1.102 -8.220 -15.372 1.00 77.00 101 TRP A CA 1
ATOM 797 C C . TRP A 1 101 ? -1.663 -9.525 -15.936 1.00 77.00 101 TRP A C 1
ATOM 799 O O . TRP A 1 101 ? -1.759 -10.523 -15.232 1.00 77.00 101 TRP A O 1
ATOM 809 N N . PHE A 1 102 ? -2.002 -9.542 -17.226 1.00 76.38 102 PHE A N 1
ATOM 810 C CA . PHE A 1 102 ? -2.630 -10.682 -17.876 1.00 76.38 102 PHE A CA 1
ATOM 811 C C . PHE A 1 102 ? -1.752 -11.189 -19.023 1.00 76.38 102 PHE A C 1
ATOM 813 O O . PHE A 1 102 ? -1.375 -10.433 -19.916 1.00 76.38 102 PHE A O 1
ATOM 820 N N . GLY A 1 103 ? -1.429 -12.483 -19.010 1.00 79.12 103 GLY A N 1
ATOM 821 C CA . GLY A 1 103 ? -0.660 -13.141 -20.069 1.00 79.12 103 GLY A CA 1
ATOM 822 C C . GLY A 1 103 ? 0.401 -14.105 -19.543 1.00 79.12 103 GLY A C 1
ATOM 823 O O . GLY A 1 103 ? 0.749 -14.089 -18.367 1.00 79.12 103 GLY A O 1
ATOM 824 N N . ALA A 1 104 ? 0.937 -14.942 -20.436 1.00 78.50 104 ALA A N 1
ATOM 825 C CA . ALA A 1 104 ? 1.883 -16.003 -20.074 1.00 78.50 104 ALA A CA 1
ATOM 826 C C . ALA A 1 104 ? 3.188 -15.484 -19.442 1.00 78.50 104 ALA A C 1
ATOM 828 O O . ALA A 1 104 ? 3.784 -16.180 -18.630 1.00 78.50 104 ALA A O 1
ATOM 829 N N . ALA A 1 105 ? 3.608 -14.265 -19.795 1.00 82.12 105 ALA A N 1
ATOM 830 C CA . ALA A 1 105 ? 4.825 -13.642 -19.280 1.00 82.12 105 ALA A CA 1
ATOM 831 C C . ALA A 1 105 ? 4.591 -12.754 -18.043 1.00 82.12 105 ALA A C 1
ATOM 833 O O . ALA A 1 105 ? 5.556 -12.266 -17.470 1.00 82.12 105 ALA A O 1
ATOM 834 N N . ALA A 1 106 ? 3.341 -12.533 -17.609 1.00 82.00 106 ALA A N 1
ATOM 835 C CA . ALA A 1 106 ? 3.033 -11.573 -16.540 1.00 82.00 106 ALA A CA 1
ATOM 836 C C . ALA A 1 106 ? 3.762 -11.904 -15.226 1.00 82.00 106 ALA A C 1
ATOM 838 O O . ALA A 1 106 ? 4.300 -11.014 -14.576 1.00 82.00 106 ALA A O 1
ATOM 839 N N . ALA A 1 107 ? 3.842 -13.191 -14.877 1.00 83.00 107 ALA A N 1
ATOM 840 C CA . ALA A 1 107 ? 4.526 -13.649 -13.668 1.00 83.00 107 ALA A CA 1
ATOM 841 C C . ALA A 1 107 ? 6.051 -13.497 -13.716 1.00 83.00 107 ALA A C 1
ATOM 843 O O . ALA A 1 107 ? 6.687 -13.456 -12.668 1.00 83.00 107 ALA A O 1
ATOM 844 N N . GLU A 1 108 ? 6.631 -13.414 -14.911 1.00 87.19 108 GLU A N 1
ATOM 845 C CA . GLU A 1 108 ? 8.069 -13.224 -15.101 1.00 87.19 108 GLU A CA 1
ATOM 846 C C . GLU A 1 108 ? 8.419 -11.737 -15.227 1.00 87.19 108 GLU A C 1
ATOM 848 O O . GLU A 1 108 ? 9.351 -11.267 -14.584 1.00 87.19 108 GLU A O 1
ATOM 853 N N . GLU A 1 109 ? 7.654 -10.991 -16.026 1.00 87.69 109 GLU A N 1
ATOM 854 C CA . GLU A 1 109 ? 7.942 -9.601 -16.387 1.00 87.69 109 GLU A CA 1
ATOM 855 C C . GLU A 1 109 ? 7.367 -8.570 -15.397 1.00 87.69 109 GLU A C 1
ATOM 857 O O . GLU A 1 109 ? 7.872 -7.449 -15.322 1.00 87.69 109 GLU A O 1
ATOM 862 N N . ASN A 1 110 ? 6.307 -8.911 -14.657 1.00 89.12 110 ASN A N 1
ATOM 863 C CA . ASN A 1 110 ? 5.669 -8.038 -13.664 1.00 89.12 110 ASN A CA 1
ATOM 864 C C . ASN A 1 110 ? 5.259 -8.797 -12.381 1.00 89.12 110 ASN A C 1
ATOM 866 O O . ASN A 1 110 ? 4.089 -8.752 -11.971 1.00 89.12 110 ASN A O 1
ATOM 870 N N . PRO A 1 111 ? 6.202 -9.508 -11.731 1.00 91.00 111 PRO A N 1
ATOM 871 C CA . PRO A 1 111 ? 5.923 -10.243 -10.501 1.00 91.00 111 PRO A CA 1
ATOM 872 C C . PRO A 1 111 ? 5.434 -9.325 -9.371 1.00 91.00 111 PRO A C 1
ATOM 874 O O . PRO A 1 111 ? 4.637 -9.755 -8.540 1.00 91.00 111 PRO A O 1
ATOM 877 N N . GLU A 1 112 ? 5.854 -8.058 -9.349 1.00 91.81 112 GLU A N 1
ATOM 878 C CA . GLU A 1 112 ? 5.422 -7.075 -8.354 1.00 91.81 112 GLU A CA 1
ATOM 879 C C . GLU A 1 112 ? 3.933 -6.741 -8.480 1.00 91.81 112 GLU A C 1
ATOM 881 O O . GLU A 1 112 ? 3.199 -6.787 -7.490 1.00 91.81 112 GLU A O 1
ATOM 886 N N . GLY A 1 113 ? 3.472 -6.448 -9.703 1.00 89.06 113 GLY A N 1
ATOM 887 C CA . GLY A 1 113 ? 2.059 -6.179 -9.970 1.00 89.06 113 GLY A CA 1
ATOM 888 C C . GLY A 1 113 ? 1.175 -7.377 -9.621 1.00 89.06 113 GLY A C 1
ATOM 889 O O . GLY A 1 113 ? 0.127 -7.209 -8.997 1.00 89.06 113 GLY A O 1
ATOM 890 N N . LEU A 1 114 ? 1.629 -8.597 -9.933 1.00 91.00 114 LEU A N 1
ATOM 891 C CA . LEU A 1 114 ? 0.906 -9.813 -9.555 1.00 91.00 114 LEU A CA 1
ATOM 892 C C . LEU A 1 114 ? 0.914 -10.082 -8.051 1.00 91.00 114 LEU A C 1
ATOM 894 O O . LEU A 1 114 ? -0.070 -10.598 -7.535 1.00 91.00 114 LEU A O 1
ATOM 898 N N . ALA A 1 115 ? 1.979 -9.729 -7.330 1.00 92.31 115 ALA A N 1
ATOM 899 C CA . ALA A 1 115 ? 2.002 -9.865 -5.877 1.00 92.31 115 ALA A CA 1
ATOM 900 C C . ALA A 1 115 ? 0.966 -8.946 -5.210 1.00 92.31 115 ALA A C 1
ATOM 902 O O . ALA A 1 115 ? 0.276 -9.367 -4.283 1.00 92.31 115 ALA A O 1
ATOM 903 N N . ILE A 1 116 ? 0.818 -7.710 -5.701 1.00 91.88 116 ILE A N 1
ATOM 904 C CA . ILE A 1 116 ? -0.229 -6.788 -5.234 1.00 91.88 116 ILE A CA 1
ATOM 905 C C . ILE A 1 116 ? -1.616 -7.348 -5.561 1.00 91.88 116 ILE A C 1
ATOM 907 O O . ILE A 1 116 ? -2.482 -7.379 -4.685 1.00 91.88 116 ILE A O 1
ATOM 911 N N . LEU A 1 117 ? -1.818 -7.824 -6.797 1.00 89.50 117 LEU A N 1
ATOM 912 C CA . LEU A 1 117 ? -3.079 -8.437 -7.214 1.00 89.50 117 LEU A CA 1
ATOM 913 C C . LEU A 1 117 ? -3.417 -9.658 -6.352 1.00 89.50 117 LEU A C 1
ATOM 915 O O . LEU A 1 117 ? -4.539 -9.757 -5.879 1.00 89.50 117 LEU A O 1
ATOM 919 N N . GLY A 1 118 ? -2.446 -10.528 -6.075 1.00 91.94 118 GLY A N 1
ATOM 920 C CA . GLY A 1 118 ? -2.634 -11.707 -5.233 1.00 91.94 118 GLY A CA 1
ATOM 921 C C . GLY A 1 118 ? -3.093 -11.353 -3.819 1.00 91.94 118 GLY A C 1
ATOM 922 O O . GLY A 1 118 ? -4.009 -11.982 -3.305 1.00 91.94 118 GLY A O 1
ATOM 923 N N . VAL A 1 119 ? -2.542 -10.294 -3.214 1.00 94.56 119 VAL A N 1
ATOM 924 C CA . VAL A 1 119 ? -3.026 -9.790 -1.915 1.00 94.56 119 VAL A CA 1
ATOM 925 C C . VAL A 1 119 ? -4.446 -9.228 -2.033 1.00 94.56 119 VAL A C 1
ATOM 927 O O . VAL A 1 119 ? -5.277 -9.463 -1.158 1.00 94.56 119 VAL A O 1
ATOM 930 N N . ALA A 1 120 ? -4.752 -8.491 -3.100 1.00 91.81 120 ALA A N 1
ATOM 931 C CA . ALA A 1 120 ? -6.093 -7.950 -3.309 1.00 91.81 120 ALA A CA 1
ATOM 932 C C . ALA A 1 120 ? -7.142 -9.055 -3.547 1.00 91.81 120 ALA A C 1
ATOM 934 O O . ALA A 1 120 ? -8.264 -8.939 -3.055 1.00 91.81 120 ALA A O 1
ATOM 935 N N . GLU A 1 121 ? -6.779 -10.122 -4.261 1.00 93.38 121 GLU A N 1
ATOM 936 C CA . GLU A 1 121 ? -7.629 -11.289 -4.518 1.00 93.38 121 GLU A CA 1
ATOM 937 C C . GLU A 1 121 ? -7.776 -12.190 -3.290 1.00 93.38 121 GLU A C 1
ATOM 939 O O . GLU A 1 121 ? -8.858 -12.712 -3.059 1.00 93.38 121 GLU A O 1
ATOM 944 N N . GLU A 1 122 ? -6.726 -12.361 -2.483 1.00 95.94 122 GLU A N 1
ATOM 945 C CA . GLU A 1 122 ? -6.790 -13.164 -1.257 1.00 95.94 122 GLU A CA 1
ATOM 946 C C . GLU A 1 122 ? -7.647 -12.486 -0.181 1.00 95.94 122 GLU A C 1
ATOM 948 O O . GLU A 1 122 ? -8.441 -13.144 0.492 1.00 95.94 122 GLU A O 1
ATOM 953 N N . PHE A 1 123 ? -7.486 -11.171 -0.004 1.00 95.50 123 PHE A N 1
ATOM 954 C CA . PHE A 1 123 ? -8.056 -10.462 1.140 1.00 95.50 123 PHE A CA 1
ATOM 955 C C . PHE A 1 123 ? -9.272 -9.596 0.823 1.00 95.50 123 PHE A C 1
ATOM 957 O O . PHE A 1 123 ? -9.929 -9.168 1.765 1.00 95.50 123 PHE A O 1
ATOM 964 N N . HIS A 1 124 ? -9.569 -9.308 -0.447 1.00 94.06 124 HIS A N 1
ATOM 965 C CA . HIS A 1 124 ? -10.718 -8.491 -0.862 1.00 94.06 124 HIS A CA 1
ATOM 966 C C . HIS A 1 124 ? -10.908 -7.207 -0.018 1.00 94.06 124 HIS A C 1
ATOM 968 O O . HIS A 1 124 ? -11.922 -7.067 0.667 1.00 94.06 124 HIS A O 1
ATOM 974 N N . PRO A 1 125 ? -9.939 -6.269 -0.019 1.00 94.38 125 PRO A N 1
ATOM 975 C CA . PRO A 1 125 ? -9.983 -5.103 0.859 1.00 94.38 125 PRO A CA 1
ATOM 976 C C . PRO A 1 125 ? -11.204 -4.207 0.596 1.00 94.38 125 PRO A C 1
ATOM 978 O O . PRO A 1 125 ? -11.500 -3.876 -0.552 1.00 94.38 125 PRO A O 1
ATOM 981 N N . ASP A 1 126 ? -11.851 -3.736 1.667 1.00 91.62 126 ASP A N 1
ATOM 982 C CA . ASP A 1 126 ? -12.950 -2.759 1.605 1.00 91.62 126 ASP A CA 1
ATOM 983 C C . ASP A 1 126 ? -12.460 -1.377 1.146 1.00 91.62 126 ASP A C 1
ATOM 985 O O . ASP A 1 126 ? -13.207 -0.594 0.559 1.00 91.62 126 ASP A O 1
ATOM 989 N N . ALA A 1 127 ? -11.196 -1.061 1.440 1.00 86.25 127 ALA A N 1
ATOM 990 C CA . ALA A 1 127 ? -10.528 0.153 0.999 1.00 86.25 127 ALA A CA 1
ATOM 991 C C . ALA A 1 127 ? -9.046 -0.108 0.703 1.00 86.25 127 ALA A C 1
ATOM 993 O O . ALA A 1 127 ? -8.375 -0.869 1.401 1.00 86.25 127 ALA A O 1
ATOM 994 N N . SER A 1 128 ? -8.518 0.581 -0.306 1.00 87.56 128 SER A N 1
ATOM 995 C CA . SER A 1 128 ? -7.097 0.577 -0.648 1.00 87.56 128 SER A CA 1
ATOM 996 C C . SER A 1 128 ? -6.574 2.007 -0.724 1.00 87.56 128 SER A C 1
ATOM 998 O O . SER A 1 128 ? -7.268 2.896 -1.222 1.00 87.56 128 SER A O 1
ATOM 1000 N N . MET A 1 129 ? -5.360 2.229 -0.226 1.00 84.50 129 MET A N 1
ATOM 1001 C CA . MET A 1 129 ? -4.645 3.494 -0.343 1.00 84.50 129 MET A CA 1
ATOM 1002 C C . MET A 1 129 ? -3.222 3.244 -0.827 1.00 84.50 129 MET A C 1
ATOM 1004 O O . MET A 1 129 ? -2.454 2.525 -0.185 1.00 84.50 129 MET A O 1
ATOM 1008 N N . ASP A 1 130 ? -2.868 3.898 -1.928 1.00 84.88 130 ASP A N 1
ATOM 1009 C CA . ASP A 1 130 ? -1.502 3.926 -2.425 1.00 84.88 130 ASP A CA 1
ATOM 1010 C C . ASP A 1 130 ? -0.817 5.231 -2.023 1.00 84.88 130 ASP A C 1
ATOM 1012 O O . ASP A 1 130 ? -1.302 6.326 -2.321 1.00 84.88 130 ASP A O 1
ATOM 1016 N N . ILE A 1 131 ? 0.291 5.112 -1.295 1.00 85.19 131 ILE A N 1
ATOM 1017 C CA . ILE A 1 131 ? 1.003 6.247 -0.723 1.00 85.19 131 ILE A CA 1
ATOM 1018 C C . ILE A 1 131 ? 2.160 6.634 -1.636 1.00 85.19 131 ILE A C 1
ATOM 1020 O O . ILE A 1 131 ? 3.135 5.898 -1.803 1.00 85.19 131 ILE A O 1
ATOM 1024 N N . HIS A 1 132 ? 2.053 7.844 -2.169 1.00 81.50 132 HIS A N 1
ATOM 1025 C CA . HIS A 1 132 ? 3.070 8.484 -2.984 1.00 81.50 132 HIS A CA 1
ATOM 1026 C C . HIS A 1 132 ? 3.815 9.563 -2.209 1.00 81.50 132 HIS A C 1
ATOM 1028 O O . HIS A 1 132 ? 3.331 10.094 -1.209 1.00 81.50 132 HIS A O 1
ATOM 1034 N N . ALA A 1 133 ? 4.997 9.912 -2.700 1.00 75.00 133 ALA A N 1
ATOM 1035 C CA . ALA A 1 133 ? 5.757 11.041 -2.187 1.00 75.00 133 ALA A CA 1
ATOM 1036 C C . ALA A 1 133 ? 6.497 11.769 -3.307 1.00 75.00 133 ALA A C 1
ATOM 1038 O O . ALA A 1 133 ? 6.604 11.287 -4.433 1.00 75.00 133 ALA A O 1
ATOM 1039 N N . THR A 1 134 ? 7.058 12.935 -2.993 1.00 71.69 134 THR A N 1
ATOM 1040 C CA . THR A 1 134 ? 7.964 13.608 -3.922 1.00 71.69 134 THR A CA 1
ATOM 1041 C C . THR A 1 134 ? 9.191 12.750 -4.195 1.00 71.69 134 THR A C 1
ATOM 1043 O O . THR A 1 134 ? 9.754 12.102 -3.309 1.00 71.69 134 THR A O 1
ATOM 1046 N N . GLN A 1 135 ? 9.674 12.811 -5.432 1.00 65.00 135 GLN A N 1
ATOM 1047 C CA . GLN A 1 135 ? 11.073 12.492 -5.693 1.00 65.00 135 GLN A CA 1
ATOM 1048 C C . GLN A 1 135 ? 11.941 13.581 -5.049 1.00 65.00 135 GLN A C 1
ATOM 1050 O O . GLN A 1 135 ? 11.519 14.735 -4.943 1.00 65.00 135 GLN A O 1
ATOM 1055 N N . ARG A 1 136 ? 13.165 13.239 -4.631 1.00 59.72 136 ARG A N 1
ATOM 1056 C CA . ARG A 1 136 ? 14.092 14.202 -4.009 1.00 59.72 136 ARG A CA 1
ATOM 1057 C C . ARG A 1 136 ? 14.188 15.503 -4.816 1.00 59.72 136 ARG A C 1
ATOM 1059 O O . ARG A 1 136 ? 14.528 15.473 -5.995 1.00 59.72 136 ARG A O 1
ATOM 1066 N N . GLY A 1 137 ? 13.934 16.631 -4.151 1.00 56.97 137 GLY A N 1
ATOM 1067 C CA . GLY A 1 137 ? 13.975 17.969 -4.754 1.00 56.97 137 GLY A CA 1
ATOM 1068 C C . GLY A 1 137 ? 12.706 18.383 -5.507 1.00 56.97 137 GLY A C 1
ATOM 1069 O O . GLY A 1 137 ? 12.660 19.494 -6.024 1.00 56.97 137 GLY A O 1
ATOM 1070 N N . GLY A 1 138 ? 11.687 17.522 -5.570 1.00 58.62 138 GLY A N 1
ATOM 1071 C CA . GLY A 1 138 ? 10.359 17.862 -6.070 1.00 58.62 138 GLY A CA 1
ATOM 1072 C C . GLY A 1 138 ? 9.450 18.392 -4.963 1.00 58.62 138 GLY A C 1
ATOM 1073 O O . GLY A 1 138 ? 9.606 18.043 -3.793 1.00 58.62 138 GLY A O 1
ATOM 1074 N N . THR A 1 139 ? 8.476 19.210 -5.346 1.00 58.62 139 THR A N 1
ATOM 1075 C CA . THR A 1 139 ? 7.331 19.585 -4.511 1.00 58.62 139 THR A CA 1
ATOM 1076 C C . THR A 1 139 ? 6.127 18.767 -4.953 1.00 58.62 139 THR A C 1
ATOM 1078 O O . THR A 1 139 ? 5.816 18.741 -6.142 1.00 58.62 139 THR A O 1
ATOM 1081 N N . MET A 1 140 ? 5.459 18.113 -4.013 1.00 61.59 140 MET A N 1
ATOM 1082 C CA . MET A 1 140 ? 4.165 17.475 -4.220 1.00 61.59 140 MET A CA 1
ATOM 1083 C C . MET A 1 140 ? 3.231 18.109 -3.201 1.00 61.59 140 MET A C 1
ATOM 1085 O O . MET A 1 140 ? 3.658 18.364 -2.074 1.00 61.59 140 MET A O 1
ATOM 1089 N N . PRO A 1 141 ? 1.985 18.374 -3.586 1.00 58.34 141 PRO A N 1
ATOM 1090 C CA . PRO A 1 141 ? 0.949 18.680 -2.621 1.00 58.34 141 PRO A CA 1
ATOM 1091 C C . PRO A 1 141 ? 0.732 17.450 -1.724 1.00 58.34 141 PRO A C 1
ATOM 1093 O O . PRO A 1 141 ? 0.575 16.334 -2.222 1.00 58.34 141 PRO A O 1
ATOM 1096 N N . ASP A 1 142 ? 0.780 17.651 -0.403 1.00 54.69 142 ASP A N 1
ATOM 1097 C CA . ASP A 1 142 ? 0.921 16.575 0.597 1.00 54.69 142 ASP A CA 1
ATOM 1098 C C . ASP A 1 142 ? -0.319 15.664 0.720 1.00 54.69 142 ASP A C 1
ATOM 1100 O O . ASP A 1 142 ? -0.243 14.559 1.253 1.00 54.69 142 ASP A O 1
ATOM 1104 N N . SER A 1 143 ? -1.468 16.088 0.193 1.00 62.16 143 SER A N 1
ATOM 1105 C CA . SER A 1 143 ? -2.673 15.265 0.075 1.00 62.16 143 SER A CA 1
ATOM 1106 C C . SER A 1 143 ? -3.445 15.705 -1.146 1.00 62.16 143 SER A C 1
ATOM 1108 O O . SER A 1 143 ? -3.640 16.898 -1.368 1.00 62.16 143 SER A O 1
ATOM 1110 N N . THR A 1 144 ? -3.881 14.722 -1.924 1.00 61.22 144 THR A N 1
ATOM 1111 C CA . THR A 1 144 ? -4.666 14.952 -3.132 1.00 61.22 144 THR A CA 1
ATOM 1112 C C . THR A 1 144 ? -6.043 14.310 -3.015 1.00 61.22 144 THR A C 1
ATOM 1114 O O . THR A 1 144 ? -7.017 14.926 -3.412 1.00 61.22 144 THR A O 1
ATOM 1117 N N . GLY A 1 145 ? -6.221 13.159 -2.358 1.00 64.44 145 GLY A N 1
ATOM 1118 C CA . GLY A 1 145 ? -7.564 12.575 -2.171 1.00 64.44 145 GLY A CA 1
ATOM 1119 C C . GLY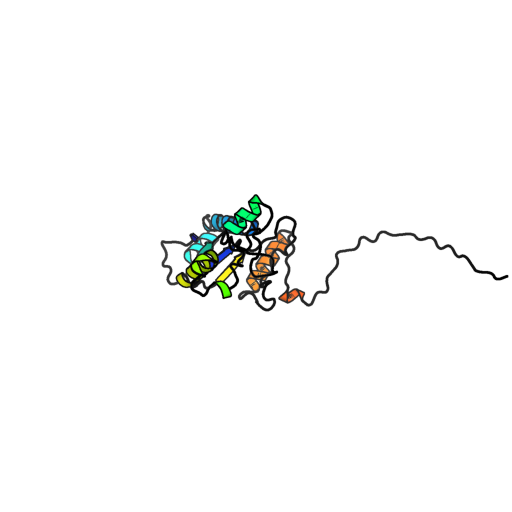 A 1 145 ? -8.303 12.233 -3.479 1.00 64.44 145 GLY A C 1
ATOM 1120 O O . GLY A 1 145 ? -9.502 11.949 -3.451 1.00 64.44 145 GLY A O 1
ATOM 1121 N N . PHE A 1 146 ? -7.584 12.258 -4.605 1.00 60.91 146 PHE A N 1
ATOM 1122 C CA . PHE A 1 146 ? -7.964 11.804 -5.942 1.00 60.91 146 PHE A CA 1
ATOM 1123 C C . PHE A 1 146 ? -6.741 11.128 -6.588 1.00 60.91 146 PHE A C 1
ATOM 1125 O O . PHE A 1 146 ? -5.612 11.264 -6.108 1.00 60.91 146 PHE A O 1
ATOM 1132 N N . SER A 1 147 ? -6.960 10.399 -7.681 1.00 59.53 147 SER A N 1
ATOM 1133 C CA . SER A 1 147 ? -5.882 9.789 -8.466 1.00 59.53 147 SER A CA 1
ATOM 1134 C C . SER A 1 147 ? -5.312 10.782 -9.481 1.00 59.53 147 SER A C 1
ATOM 1136 O O . SER A 1 147 ? -6.046 11.287 -10.323 1.00 59.53 147 SER A O 1
ATOM 1138 N N . TRP A 1 148 ? -3.994 10.999 -9.511 1.00 57.09 148 TRP A N 1
ATOM 1139 C CA . TRP A 1 148 ? -3.355 11.788 -10.583 1.00 57.09 148 TRP A CA 1
ATOM 1140 C C . TRP A 1 148 ? -3.466 11.143 -11.974 1.00 57.09 148 TRP A C 1
ATOM 1142 O O . TRP A 1 148 ? -3.232 11.808 -12.982 1.00 57.09 148 TRP A O 1
ATOM 1152 N N . GLY A 1 149 ? -3.819 9.854 -12.038 1.00 52.78 149 GLY A N 1
ATOM 1153 C CA . GLY A 1 149 ? -4.134 9.161 -13.286 1.00 52.78 149 GLY A CA 1
ATOM 1154 C C . GLY A 1 149 ? -5.567 9.394 -13.776 1.00 52.78 149 GLY A C 1
ATOM 1155 O O . GLY A 1 149 ? -5.833 9.183 -14.957 1.00 52.78 149 GLY A O 1
ATOM 1156 N N . ASP A 1 150 ? -6.473 9.839 -12.899 1.00 54.16 150 ASP A N 1
ATOM 1157 C CA . ASP A 1 150 ? -7.862 10.167 -13.226 1.00 54.16 150 ASP A CA 1
ATOM 1158 C C . ASP A 1 150 ? -8.414 11.224 -12.256 1.00 54.16 150 ASP A C 1
ATOM 1160 O O . ASP A 1 150 ? -8.826 10.920 -11.136 1.00 54.16 150 ASP A O 1
ATOM 1164 N N . PHE A 1 151 ? -8.469 12.476 -12.714 1.00 54.25 151 PHE A N 1
ATOM 1165 C CA . PHE A 1 151 ? -9.001 13.606 -11.944 1.00 54.25 151 PHE A CA 1
ATOM 1166 C C . PHE A 1 151 ? -10.499 13.485 -11.607 1.00 54.25 151 PHE A C 1
ATOM 1168 O O . PHE A 1 151 ? -11.002 14.272 -10.808 1.00 54.25 151 PHE A O 1
ATOM 1175 N N . ASN A 1 152 ? -11.215 12.512 -12.185 1.00 52.62 152 ASN A N 1
ATOM 1176 C CA . ASN A 1 152 ? -12.604 12.205 -11.832 1.00 52.62 152 ASN A CA 1
ATOM 1177 C C . ASN A 1 152 ? -12.715 11.143 -10.726 1.00 52.62 152 ASN A C 1
ATOM 1179 O O . ASN A 1 152 ? -13.813 10.893 -10.224 1.00 52.62 152 ASN A O 1
ATOM 1183 N N . ALA A 1 153 ? -11.606 10.506 -10.334 1.00 56.88 153 ALA A N 1
ATOM 1184 C CA . ALA A 1 153 ? -11.594 9.541 -9.247 1.00 56.88 153 ALA A CA 1
ATOM 1185 C C . ALA A 1 153 ? -11.739 10.275 -7.907 1.00 56.88 153 ALA A C 1
ATOM 1187 O O . ALA A 1 153 ? -10.780 10.821 -7.363 1.00 56.88 15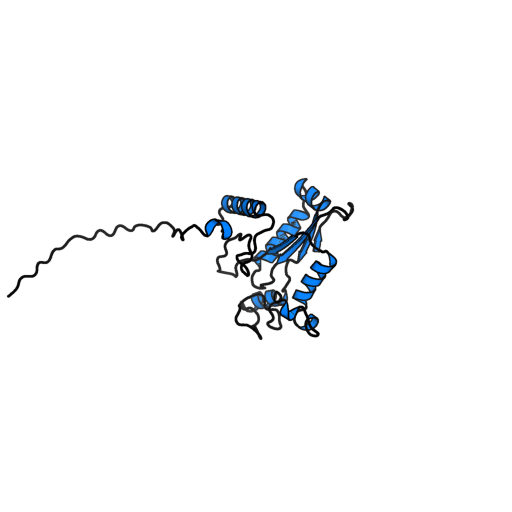3 ALA A O 1
ATOM 1188 N N . HIS A 1 154 ? -12.957 10.299 -7.373 1.00 60.22 154 HIS A N 1
ATOM 1189 C CA . HIS A 1 154 ? -13.236 10.857 -6.056 1.00 60.22 154 HIS A CA 1
ATOM 1190 C C . HIS A 1 154 ? -12.923 9.844 -4.953 1.00 60.22 154 HIS A C 1
ATOM 1192 O O . HIS A 1 154 ? -13.232 8.658 -5.079 1.00 60.22 154 HIS A O 1
ATOM 1198 N N . SER A 1 155 ? -12.379 10.321 -3.831 1.00 64.94 155 SER A N 1
ATOM 1199 C CA . SER A 1 155 ? -12.348 9.521 -2.608 1.00 64.94 155 SER A CA 1
ATOM 1200 C C . SER A 1 155 ? -13.763 9.077 -2.227 1.00 64.94 155 SER A C 1
ATOM 1202 O O . SER A 1 155 ? -14.690 9.888 -2.182 1.00 64.94 155 SER A O 1
ATOM 1204 N N . PH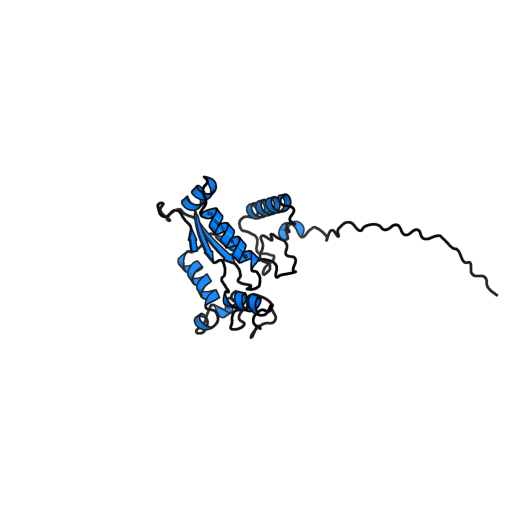E A 1 156 ? -13.914 7.797 -1.885 1.00 64.19 156 PHE A N 1
ATOM 1205 C CA . PHE A 1 156 ? -15.162 7.238 -1.359 1.00 64.19 156 PHE A CA 1
ATOM 1206 C C . PHE A 1 156 ? -15.584 7.881 -0.020 1.00 64.19 156 PHE A C 1
ATOM 1208 O O . PHE A 1 156 ? -16.739 7.767 0.390 1.00 64.19 156 PHE A O 1
ATOM 1215 N N . GLN A 1 157 ? -14.656 8.568 0.661 1.00 72.50 157 GLN A N 1
ATOM 1216 C CA . GLN A 1 157 ? -14.877 9.320 1.897 1.00 72.50 157 GLN A CA 1
ATOM 1217 C C . GLN A 1 157 ? -14.208 10.704 1.809 1.00 72.50 157 GLN A C 1
ATOM 1219 O O . GLN A 1 157 ? -13.111 10.906 2.339 1.00 72.50 157 GLN A O 1
ATOM 1224 N N . PRO A 1 158 ? -14.859 11.697 1.173 1.00 72.88 158 PRO A N 1
ATOM 1225 C CA . PRO A 1 158 ? -14.293 13.040 1.018 1.00 72.88 158 PRO A CA 1
ATOM 1226 C C . PRO A 1 158 ? -14.090 13.763 2.359 1.00 72.88 158 PRO A C 1
ATOM 1228 O O . PRO A 1 158 ? -13.219 14.621 2.471 1.00 72.88 158 PRO A O 1
ATOM 1231 N N . LEU A 1 159 ? -14.850 13.398 3.398 1.00 77.56 159 LEU A N 1
ATOM 1232 C CA . LEU A 1 159 ? -14.684 13.959 4.741 1.00 77.56 159 LEU A CA 1
ATOM 1233 C C . LEU A 1 159 ? -13.355 13.548 5.383 1.00 77.56 159 LEU A C 1
ATOM 1235 O O . LEU A 1 159 ? -12.718 14.382 6.015 1.00 77.56 159 LEU A O 1
ATOM 1239 N N . ILE A 1 160 ? -12.908 12.306 5.174 1.00 76.31 160 ILE A N 1
ATOM 1240 C CA . ILE A 1 160 ? -11.609 11.836 5.679 1.00 76.31 160 ILE A CA 1
ATOM 1241 C C . ILE A 1 160 ? -10.479 12.619 5.004 1.00 76.31 160 ILE A C 1
ATOM 1243 O O . ILE A 1 160 ? -9.559 13.076 5.675 1.00 76.31 160 ILE A O 1
ATOM 1247 N N . VAL A 1 161 ? -10.584 12.842 3.690 1.00 75.94 161 VAL A N 1
ATOM 1248 C CA . VAL A 1 161 ? -9.624 13.671 2.942 1.00 75.94 161 VAL A CA 1
ATOM 1249 C C . VAL A 1 161 ? -9.579 15.093 3.504 1.00 75.94 161 VAL A C 1
ATOM 1251 O O . VAL A 1 161 ? -8.501 15.642 3.706 1.00 75.94 161 VAL A O 1
ATOM 1254 N N . GLU A 1 162 ? -10.732 15.687 3.813 1.00 78.00 162 GLU A N 1
ATOM 1255 C CA . GLU A 1 162 ? -10.790 17.028 4.401 1.00 78.00 162 GLU A CA 1
ATOM 1256 C C . GLU A 1 162 ? -10.206 17.076 5.824 1.00 78.00 162 GLU A C 1
ATOM 1258 O O . GLU A 1 162 ? -9.507 18.029 6.169 1.00 78.00 162 GLU A O 1
ATOM 1263 N N . GLU A 1 163 ? -10.434 16.056 6.652 1.00 81.38 163 GLU A N 1
ATOM 1264 C CA . GLU A 1 163 ? -9.805 15.955 7.975 1.00 81.38 163 GLU A CA 1
ATOM 1265 C C . GLU A 1 163 ? -8.282 15.823 7.878 1.00 81.38 163 GLU A C 1
ATOM 1267 O O . GLU A 1 163 ? -7.561 16.502 8.615 1.00 81.38 163 GLU A O 1
ATOM 1272 N N . MET A 1 164 ? -7.788 15.017 6.933 1.00 78.50 164 MET A N 1
ATOM 1273 C CA . MET A 1 164 ? -6.360 14.915 6.627 1.00 78.50 164 MET A CA 1
ATOM 1274 C C . MET A 1 164 ? -5.801 16.273 6.193 1.00 78.50 164 MET A C 1
ATOM 1276 O O . MET A 1 164 ? -4.809 16.732 6.756 1.00 78.50 164 MET A O 1
ATOM 1280 N N . ASN A 1 165 ? -6.479 16.965 5.274 1.00 79.50 165 ASN A N 1
ATOM 1281 C CA . ASN A 1 165 ? -6.082 18.291 4.801 1.00 79.50 165 ASN A CA 1
ATOM 1282 C C . ASN A 1 165 ? -5.993 19.309 5.942 1.00 79.50 165 ASN A C 1
ATOM 1284 O O . ASN A 1 165 ? -4.987 20.004 6.067 1.00 79.50 165 ASN A O 1
ATOM 1288 N N . ARG A 1 166 ? -6.982 19.342 6.841 1.00 83.19 166 ARG A N 1
ATOM 1289 C CA . ARG A 1 166 ? -6.957 20.223 8.021 1.00 83.19 166 ARG A CA 1
ATOM 1290 C C . ARG A 1 166 ? -5.834 19.880 8.990 1.00 83.19 166 ARG A C 1
ATOM 1292 O O . ARG A 1 166 ? -5.228 20.779 9.571 1.00 83.19 166 ARG A O 1
ATOM 1299 N N . ALA A 1 167 ? -5.568 18.592 9.204 1.00 81.50 167 ALA A N 1
ATOM 1300 C CA . ALA A 1 167 ? -4.470 18.156 10.059 1.00 81.50 167 ALA A CA 1
ATOM 1301 C C . ALA A 1 167 ? -3.114 18.605 9.491 1.00 81.50 167 ALA A C 1
ATOM 1303 O O . ALA A 1 167 ? -2.269 19.085 10.248 1.00 81.50 167 ALA A O 1
ATOM 1304 N N . MET A 1 168 ? -2.939 18.522 8.170 1.00 76.50 168 MET A N 1
ATOM 1305 C CA . MET A 1 168 ? -1.749 19.014 7.472 1.00 76.50 168 MET A CA 1
ATOM 1306 C C . MET A 1 168 ? -1.615 20.536 7.546 1.00 76.50 168 MET A C 1
ATOM 1308 O O . MET A 1 168 ? -0.553 21.034 7.912 1.00 76.50 168 MET A O 1
ATOM 1312 N N . GLU A 1 169 ? -2.688 21.283 7.284 1.00 82.06 169 GLU A N 1
ATOM 1313 C CA . GLU A 1 169 ? -2.697 22.749 7.397 1.00 82.06 169 GLU A CA 1
ATOM 1314 C C . GLU A 1 169 ? -2.338 23.198 8.818 1.00 82.06 169 GLU A C 1
ATOM 1316 O O . GLU A 1 169 ? -1.527 24.104 9.012 1.00 82.06 169 GLU A O 1
ATOM 1321 N N . LYS A 1 170 ? -2.868 22.510 9.836 1.00 85.12 170 LYS A N 1
ATOM 1322 C CA . LYS A 1 170 ? -2.512 22.746 11.242 1.00 85.12 170 LYS A CA 1
ATOM 1323 C C . LYS A 1 170 ? -1.039 22.438 11.538 1.00 85.12 170 LYS A C 1
ATOM 1325 O O . LYS A 1 170 ? -0.466 23.052 12.437 1.00 85.12 170 LYS A O 1
ATOM 1330 N N . ALA A 1 171 ? -0.434 21.505 10.807 1.00 80.44 171 ALA A N 1
ATOM 1331 C CA . ALA A 1 171 ? 0.990 21.193 10.884 1.00 80.44 171 ALA A CA 1
ATOM 1332 C C . ALA A 1 171 ? 1.874 22.159 10.065 1.00 80.44 171 ALA A C 1
ATOM 1334 O O . ALA A 1 171 ? 3.096 22.043 10.115 1.00 80.44 171 ALA A O 1
ATOM 1335 N N . GLY A 1 172 ? 1.281 23.130 9.357 1.00 81.12 172 GLY A N 1
ATOM 1336 C CA . GLY A 1 172 ? 1.994 24.111 8.534 1.00 81.12 172 GLY A CA 1
ATOM 1337 C C . GLY A 1 172 ? 2.271 23.656 7.097 1.00 81.12 172 GLY A C 1
ATOM 1338 O O . GLY A 1 172 ? 3.037 24.318 6.398 1.00 81.12 172 GLY A O 1
ATOM 1339 N N . CYS A 1 173 ? 1.663 22.554 6.655 1.00 74.56 173 CYS A N 1
ATOM 1340 C CA . CYS A 1 173 ? 1.765 22.041 5.290 1.00 74.56 173 CYS A CA 1
ATOM 1341 C C . CYS A 1 173 ? 0.661 22.608 4.382 1.00 74.56 173 CYS A C 1
ATOM 1343 O O . CYS A 1 173 ? -0.420 22.974 4.845 1.00 74.56 173 CYS A O 1
ATOM 1345 N N . LEU A 1 174 ? 0.921 22.651 3.072 1.00 70.94 174 LEU A N 1
ATOM 1346 C CA . LEU A 1 174 ? -0.072 23.037 2.067 1.00 70.94 174 LEU A CA 1
ATOM 1347 C C . LEU A 1 174 ? -0.876 21.806 1.626 1.00 70.94 174 LEU A C 1
ATOM 1349 O O . LEU A 1 174 ? -0.312 20.850 1.096 1.00 70.94 174 LEU A O 1
ATOM 1353 N N . ALA A 1 175 ? -2.194 21.856 1.815 1.00 72.25 175 ALA A N 1
ATOM 1354 C CA . ALA A 1 175 ? -3.128 20.874 1.274 1.00 72.25 175 ALA A CA 1
ATOM 1355 C C . ALA A 1 175 ? -3.691 21.358 -0.070 1.00 72.25 175 ALA A C 1
ATOM 1357 O O . ALA A 1 175 ? -4.069 22.524 -0.191 1.00 72.25 175 ALA A O 1
ATOM 1358 N N . GLU A 1 176 ? -3.792 20.471 -1.059 1.00 66.88 176 GLU A N 1
ATOM 1359 C CA . GLU A 1 176 ? -4.454 20.764 -2.333 1.00 66.88 176 GLU A CA 1
ATOM 1360 C C . GLU A 1 176 ? -5.813 20.057 -2.367 1.00 66.88 176 GLU A C 1
ATOM 1362 O O . GLU A 1 176 ? -5.923 18.891 -1.982 1.00 66.88 176 GLU A O 1
ATOM 1367 N N . ARG A 1 177 ? -6.871 20.732 -2.836 1.00 69.56 177 ARG A N 1
ATOM 1368 C CA . ARG A 1 177 ? -8.203 20.121 -2.980 1.00 69.56 177 ARG A CA 1
ATOM 1369 C C . ARG A 1 177 ? -8.693 20.189 -4.429 1.00 69.56 177 ARG A C 1
ATOM 1371 O O . ARG A 1 177 ? -9.631 20.921 -4.704 1.00 69.56 177 ARG A O 1
ATOM 1378 N N . PRO A 1 178 ? -8.172 19.421 -5.393 1.00 54.41 178 PRO A N 1
ATOM 1379 C CA . PRO A 1 178 ? -8.464 19.640 -6.819 1.00 54.41 178 PRO A CA 1
ATOM 1380 C C . PRO A 1 178 ? -9.933 19.537 -7.245 1.00 54.41 178 PRO A C 1
ATOM 1382 O O . PRO A 1 178 ? -10.344 20.245 -8.161 1.00 54.41 178 PRO A O 1
ATOM 1385 N N . ALA A 1 179 ? -10.766 18.765 -6.539 1.00 51.72 179 ALA A N 1
ATOM 1386 C CA . ALA A 1 179 ? -12.215 18.740 -6.781 1.00 51.72 179 ALA A CA 1
ATOM 1387 C C . ALA A 1 179 ? -12.977 19.963 -6.207 1.00 51.72 179 ALA A C 1
ATOM 1389 O O . ALA A 1 179 ? -14.089 20.250 -6.647 1.00 51.72 179 ALA A O 1
ATOM 1390 N N . MET A 1 180 ? -12.398 20.688 -5.241 1.00 49.00 180 MET A N 1
ATOM 1391 C CA . MET A 1 180 ? -12.995 21.859 -4.567 1.00 49.00 180 MET A CA 1
ATOM 1392 C C . MET A 1 180 ? -12.343 23.185 -5.002 1.00 49.00 180 MET A C 1
ATOM 1394 O O . MET A 1 180 ? -13.013 24.214 -5.069 1.00 49.00 180 MET A O 1
ATOM 1398 N N . ASP A 1 181 ? -11.064 23.133 -5.370 1.00 48.44 181 ASP A N 1
ATOM 1399 C CA . ASP A 1 181 ? -10.205 24.249 -5.765 1.00 48.44 181 ASP A CA 1
ATOM 1400 C C . ASP A 1 181 ? -10.156 24.434 -7.290 1.00 48.44 181 ASP A C 1
ATOM 1402 O O . ASP A 1 181 ? -9.588 25.410 -7.776 1.00 48.44 181 ASP A O 1
ATOM 1406 N N . GLY A 1 182 ? -10.833 23.577 -8.066 1.00 39.31 182 GLY A N 1
ATOM 1407 C CA . GLY A 1 182 ? -11.057 23.751 -9.510 1.00 39.31 182 GLY A CA 1
ATOM 1408 C C . GLY A 1 182 ? -11.875 25.001 -9.889 1.00 39.31 182 GLY A C 1
ATOM 1409 O O . GLY A 1 182 ? -12.199 25.202 -11.059 1.00 39.31 182 GLY A O 1
ATOM 1410 N N . ARG A 1 183 ? -12.226 25.850 -8.912 1.00 34.00 183 ARG A N 1
ATOM 1411 C CA . ARG A 1 183 ? -12.775 27.205 -9.104 1.00 34.00 183 ARG A CA 1
ATOM 1412 C C . ARG A 1 183 ? -11.869 28.327 -8.600 1.00 34.00 183 ARG A C 1
ATOM 1414 O O . ARG A 1 183 ? -12.236 29.494 -8.723 1.00 34.00 183 ARG A O 1
ATOM 1421 N N . THR A 1 184 ? -10.710 28.015 -8.039 1.00 32.41 184 THR A N 1
ATOM 1422 C CA . THR A 1 184 ? -9.749 29.021 -7.594 1.00 32.41 184 THR A CA 1
ATOM 1423 C C . THR A 1 184 ? -8.690 29.195 -8.661 1.00 32.41 184 THR A C 1
ATOM 1425 O O . THR A 1 184 ? -7.793 28.372 -8.818 1.00 32.41 184 THR A O 1
ATOM 1428 N N . GLU A 1 185 ? -8.809 30.303 -9.394 1.00 29.03 185 GLU A N 1
ATOM 1429 C CA . GLU A 1 185 ? -7.682 30.914 -10.089 1.00 29.03 185 GLU A CA 1
ATOM 1430 C C . GLU A 1 185 ? -6.442 30.848 -9.198 1.00 29.03 185 GLU A C 1
ATOM 1432 O O . GLU A 1 185 ? -6.507 31.133 -7.997 1.00 29.03 185 GLU A O 1
ATOM 1437 N N . SER A 1 186 ? -5.322 30.470 -9.807 1.00 29.14 186 SER A N 1
ATOM 1438 C CA . SER A 1 186 ? -3.991 30.499 -9.220 1.00 29.14 186 SER A CA 1
ATOM 1439 C C . SER A 1 186 ? -3.779 31.805 -8.454 1.00 29.14 186 SER A C 1
ATOM 1441 O O . SER A 1 186 ? -3.481 32.844 -9.046 1.00 29.14 186 SER A O 1
ATOM 1443 N N . ARG A 1 187 ? -3.922 31.774 -7.127 1.00 28.30 187 ARG A N 1
ATOM 1444 C CA . ARG A 1 187 ? -3.475 32.880 -6.285 1.00 28.30 187 ARG A CA 1
ATOM 1445 C C . ARG A 1 187 ? -1.959 32.804 -6.226 1.00 28.30 187 ARG A C 1
ATOM 1447 O O . ARG A 1 187 ? -1.387 32.126 -5.379 1.00 28.30 187 ARG A O 1
ATOM 1454 N N . SER A 1 188 ? -1.322 33.497 -7.164 1.00 30.12 188 SER A N 1
ATOM 1455 C CA . SER A 1 188 ? 0.060 33.936 -7.027 1.00 30.12 188 SER A CA 1
ATOM 1456 C C . SER A 1 188 ? 0.221 34.594 -5.655 1.00 30.12 188 SER A C 1
ATOM 1458 O O . SER A 1 188 ? -0.566 35.474 -5.292 1.00 30.12 188 SER A O 1
ATOM 1460 N N . GLY A 1 189 ? 1.204 34.131 -4.881 1.00 27.44 189 GLY A N 1
ATOM 1461 C CA . GLY A 1 189 ? 1.555 34.711 -3.587 1.00 27.44 189 GLY A CA 1
ATOM 1462 C C . GLY A 1 189 ? 1.868 36.211 -3.688 1.00 27.44 189 GLY A C 1
ATOM 1463 O O . GLY A 1 189 ? 2.042 36.736 -4.788 1.00 27.44 189 GLY A O 1
ATOM 1464 N N . PRO A 1 190 ? 1.917 36.921 -2.550 1.00 31.91 190 PRO A N 1
ATOM 1465 C CA . PRO A 1 190 ? 2.042 38.370 -2.544 1.00 31.91 190 PRO A CA 1
ATOM 1466 C C . PRO A 1 190 ? 3.367 38.789 -3.185 1.00 31.91 190 PRO A C 1
ATOM 1468 O O . PRO A 1 190 ? 4.442 38.542 -2.641 1.00 31.91 190 PRO A O 1
ATOM 1471 N N . GLU A 1 191 ? 3.276 39.443 -4.343 1.00 30.44 191 GLU A N 1
ATOM 1472 C CA . GLU A 1 191 ? 4.386 40.188 -4.918 1.00 30.44 191 GLU A CA 1
ATOM 1473 C C . GLU A 1 191 ? 4.828 41.248 -3.907 1.00 30.44 191 GLU A C 1
ATOM 1475 O O . GLU A 1 191 ? 4.074 42.153 -3.533 1.00 30.44 191 GLU A O 1
ATOM 1480 N N . SER A 1 192 ? 6.076 41.144 -3.462 1.00 32.97 192 SER A N 1
ATOM 1481 C CA . SER A 1 192 ? 6.770 42.243 -2.812 1.00 32.97 192 SER A CA 1
ATOM 1482 C C . SER A 1 192 ? 6.822 43.414 -3.795 1.00 32.97 192 SER A C 1
ATOM 1484 O O . SER A 1 192 ? 7.634 43.419 -4.722 1.00 32.97 192 SER A O 1
ATOM 1486 N N . ARG A 1 193 ? 5.952 44.411 -3.604 1.00 28.42 193 ARG A N 1
ATOM 1487 C CA . ARG A 1 193 ? 6.074 45.719 -4.253 1.00 28.42 193 ARG A CA 1
ATOM 1488 C C . ARG A 1 193 ? 7.395 46.352 -3.822 1.00 28.42 193 ARG A C 1
ATOM 1490 O O . ARG A 1 193 ? 7.487 46.939 -2.749 1.00 28.42 193 ARG A O 1
ATOM 1497 N N . ALA A 1 194 ? 8.411 46.237 -4.668 1.00 29.75 194 ALA A N 1
ATOM 1498 C CA . ALA A 1 194 ? 9.523 47.168 -4.664 1.00 29.75 194 ALA A CA 1
ATOM 1499 C C . ALA A 1 194 ? 9.022 48.479 -5.285 1.00 29.75 194 ALA A C 1
ATOM 1501 O O . ALA A 1 194 ? 8.708 48.538 -6.475 1.00 29.75 194 ALA A O 1
ATOM 1502 N N . GLU A 1 195 ? 8.893 49.521 -4.465 1.00 28.59 195 GLU A N 1
ATOM 1503 C CA . GLU A 1 195 ? 8.667 50.884 -4.938 1.00 28.59 195 GLU A CA 1
ATOM 1504 C C . GLU A 1 195 ? 9.873 51.333 -5.773 1.00 28.59 195 GLU A C 1
ATOM 1506 O O . GLU A 1 195 ? 10.965 51.568 -5.262 1.00 28.59 195 GLU A O 1
ATOM 1511 N N . SER A 1 196 ? 9.667 51.437 -7.084 1.00 28.94 196 SER A N 1
ATOM 1512 C CA . SER A 1 196 ? 10.560 52.123 -8.013 1.00 28.94 196 SER A CA 1
ATOM 1513 C C . SER A 1 196 ? 10.034 53.543 -8.202 1.00 28.94 196 SER A C 1
ATOM 1515 O O . SER A 1 196 ? 9.070 53.785 -8.930 1.00 28.94 196 SER A O 1
ATOM 1517 N N . THR A 1 197 ? 10.645 54.495 -7.503 1.00 31.17 197 THR A N 1
ATOM 1518 C CA . THR A 1 197 ? 10.474 55.928 -7.735 1.00 31.17 197 THR A CA 1
ATOM 1519 C C . THR A 1 197 ? 11.118 56.295 -9.069 1.00 31.17 197 THR A C 1
ATOM 1521 O O . THR A 1 197 ? 12.336 56.405 -9.181 1.00 31.17 197 THR A O 1
ATOM 1524 N N . THR A 1 198 ? 10.305 56.497 -10.108 1.00 30.23 198 THR A N 1
ATOM 1525 C CA . THR A 1 198 ? 10.773 57.076 -11.375 1.00 30.23 198 THR A CA 1
ATOM 1526 C C . THR A 1 198 ? 10.376 58.544 -11.460 1.00 30.23 198 THR A C 1
ATOM 1528 O O . THR A 1 198 ? 9.213 58.907 -11.615 1.00 30.23 198 THR A O 1
ATOM 1531 N N . THR A 1 199 ? 11.394 59.387 -11.336 1.00 31.09 199 THR A N 1
ATOM 1532 C CA . THR A 1 199 ? 11.381 60.830 -11.556 1.00 31.09 199 THR A CA 1
ATOM 1533 C C 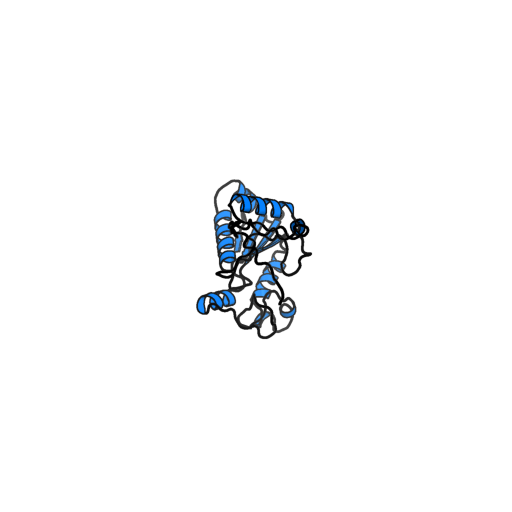. THR A 1 199 ? 10.944 61.150 -12.988 1.00 31.09 199 THR A C 1
ATOM 1535 O O . THR A 1 199 ? 11.543 60.689 -13.957 1.00 31.09 199 THR A O 1
ATOM 1538 N N . THR A 1 200 ? 9.908 61.972 -13.126 1.00 31.91 200 THR A N 1
ATOM 1539 C CA . THR A 1 200 ? 9.444 62.561 -14.387 1.00 31.91 200 THR A CA 1
ATOM 1540 C C . THR A 1 200 ? 10.492 63.503 -14.983 1.00 31.91 200 THR A C 1
ATOM 1542 O O . THR A 1 200 ? 10.825 64.517 -14.373 1.00 31.91 200 THR A O 1
ATOM 1545 N N . GLY A 1 201 ? 10.955 63.208 -16.199 1.00 29.25 201 GLY A N 1
ATOM 1546 C CA . GLY A 1 201 ? 11.763 64.103 -17.029 1.00 29.25 201 GLY A CA 1
ATOM 1547 C C . GLY A 1 201 ? 11.143 64.255 -18.416 1.00 29.25 201 GLY A C 1
ATOM 1548 O O . GLY A 1 201 ? 11.333 63.407 -19.282 1.00 29.25 201 GLY A O 1
ATOM 1549 N N . LEU A 1 202 ? 10.384 65.336 -18.612 1.00 32.31 202 LEU A N 1
ATOM 1550 C CA . LEU A 1 202 ? 9.902 65.804 -19.913 1.00 32.31 202 LEU A CA 1
ATOM 1551 C C . LEU A 1 202 ? 11.094 66.143 -20.825 1.00 32.31 202 LEU A C 1
ATOM 1553 O O . LEU A 1 202 ? 11.941 66.948 -20.446 1.00 32.31 202 LEU A O 1
ATOM 1557 N N . THR A 1 203 ? 11.098 65.653 -22.064 1.00 32.88 203 THR A N 1
ATOM 1558 C CA . THR A 1 203 ? 11.812 66.315 -23.168 1.00 32.88 203 THR A CA 1
ATOM 1559 C C . THR A 1 203 ? 10.863 66.513 -24.341 1.00 32.88 203 THR A C 1
ATOM 1561 O O . THR A 1 203 ? 10.282 65.581 -24.890 1.00 32.88 203 THR A O 1
ATOM 1564 N N . THR A 1 204 ? 10.661 67.783 -24.670 1.00 34.91 204 THR A N 1
ATOM 1565 C CA . THR A 1 204 ? 9.832 68.295 -25.754 1.00 34.91 204 THR A CA 1
ATOM 1566 C C . THR A 1 204 ? 10.615 68.281 -27.064 1.00 34.91 204 THR A C 1
ATOM 1568 O O . THR A 1 204 ? 11.735 68.778 -27.145 1.00 34.91 204 THR A O 1
ATOM 1571 N N . SER A 1 205 ? 10.001 67.753 -28.124 1.00 32.91 205 SER A N 1
ATOM 1572 C CA . SER A 1 205 ? 10.481 67.929 -29.494 1.00 32.91 205 SER A CA 1
ATOM 1573 C C . SER A 1 205 ? 10.239 69.369 -29.959 1.00 32.91 205 SER A C 1
ATOM 1575 O O . SER A 1 205 ? 9.109 69.859 -29.864 1.00 32.91 205 SER A O 1
ATOM 1577 N N . ARG A 1 206 ? 11.239 70.017 -30.562 1.00 31.92 206 ARG A N 1
ATO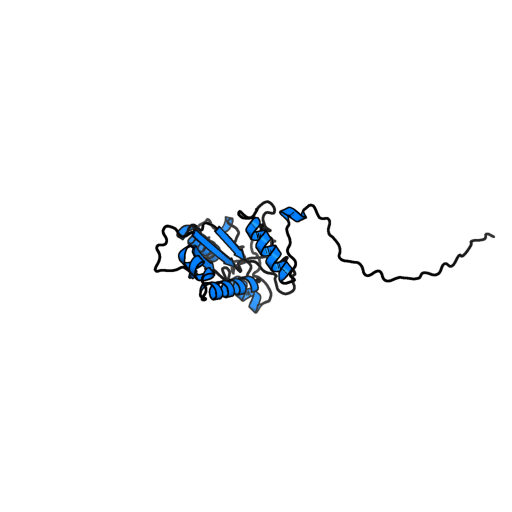M 1578 C CA . ARG A 1 206 ? 11.021 71.130 -31.497 1.00 31.92 206 ARG A CA 1
ATOM 1579 C C . ARG A 1 206 ? 11.725 70.854 -32.819 1.00 31.92 206 ARG A C 1
ATOM 1581 O O . ARG A 1 206 ? 12.877 70.443 -32.851 1.00 31.92 206 ARG A O 1
ATOM 1588 N N . ARG A 1 207 ? 10.961 71.094 -33.884 1.00 33.94 207 ARG A N 1
ATOM 1589 C CA . ARG A 1 207 ? 11.380 71.194 -35.282 1.00 33.94 207 ARG A CA 1
ATOM 1590 C C . ARG A 1 207 ? 12.304 72.399 -35.474 1.00 33.94 207 ARG A C 1
ATOM 1592 O O . ARG A 1 207 ? 11.948 73.472 -34.992 1.00 33.94 207 ARG A O 1
ATOM 1599 N N . SER A 1 208 ? 13.377 72.212 -36.237 1.00 37.75 208 SER A N 1
ATOM 1600 C CA . SER A 1 208 ? 13.686 72.849 -37.536 1.00 37.75 208 SER A CA 1
ATOM 1601 C C . SER A 1 208 ? 15.137 72.553 -37.881 1.00 37.75 208 SER A C 1
ATOM 1603 O O . SER A 1 208 ? 15.989 72.933 -37.047 1.00 37.75 208 SER A O 1
#

Radius of gyration: 24.16 Å; chains: 1; bounding box: 39×89×61 Å

Sequence (208 aa):
MKITDENISDDNKSIVLFTSTHCGGEEIGATSLLHLTKWLLGEGEGVKRIRERIIVLIMPCVNPDGWDARRRSGRPYHSVRGKTNTAWNVFGINIYDSKFWFGAAAAEENPEGLAILGVAEEFHPDASMDIHATQRGGTMPDSTGFSWGDFNAHSFQPLIVEEMNRAMEKAGCLAERPAMDGRTESRSGPESRAESTTTTGLTTSRRS

pLDDT: mean 75.9, std 21.38, range [27.44, 98.44]